Protein AF-A0A7W1HHT3-F1 (afdb_monomer)

Secondary structure (DSSP, 8-state):
--EEEEEEE-SS-EEE-S---S-GGGT------S-HHHHHHHHHHTT--TTS-EEEESS-EEEEEES-EEEEETTT-SEEEE-TT-EEEE-PPTT-S-EEEEETT-B-PPPBTTB----TTT--SSPPP-TTPEEEBPPP-------SSPPPPPPPSSEEEEE-SSGGGB-TTHHHHHHH-EEEEEEEE-SSEEEEESS---BS--SPPPPEE--TTEEE--TT---EEE-TT--SEESS-EEEEE-HHHHHHHHHPPTT-EEEEEEPP-

Mean predicted aligned error: 3.31 Å

Nearest PDB structures (foldseek):
  3mml-assembly2_E  TM=9.294E-01  e=6.628E-32  Mycolicibacterium smegmatis MC2 155
  5dud-assembly1_A  TM=9.247E-01  e=6.552E-26  Escherichia coli K-12
  5dud-assembly2_C  TM=8.888E-01  e=3.438E-24  Escherichia coli K-12
  3opf-assembly3_C  TM=8.814E-01  e=4.719E-22  Thermus thermophilus HB8
  3ore-assembly1_A  TM=8.624E-01  e=6.261E-22  Thermus thermophilus HB8

Foldseek 3Di:
DKKKAWQDLAAPKWKFFQFAPDCLVVFAFRFGDLALVLQQLFCLQLQHDSRFIKIKHQFPTKIFMQAWWWKDKSQFQFIDIDGHGDMDGWHHHVQFRMMIMAIAQGQDDDAFNNTQTQQPVPRTHDHRDDGRDITDRHDHPPGDNPDRGDDDDPADQAFAKAFDDVLVQFDPCLQVQQAVDWWFFAPPADQQWTKTDDPAGGTPDPDWADKDADDQQFFFQPPRSITIGGHRNHTRIDTGGGGIGTDPNNSSVRNTRDGGGIYHYDYDDD

Radius of gyration: 19.36 Å; Cα contacts (8 Å, |Δi|>4): 736; chains: 1; bounding box: 43×38×57 Å

Structure (mmCIF, N/CA/C/O backbone):
data_AF-A0A7W1HHT3-F1
#
_entry.id   AF-A0A7W1HHT3-F1
#
loop_
_atom_site.group_PDB
_atom_site.id
_atom_site.type_symbol
_atom_site.label_atom_id
_atom_site.label_alt_id
_atom_site.label_comp_id
_atom_site.label_asym_id
_atom_site.label_entity_id
_atom_site.label_seq_id
_atom_site.pdbx_PDB_ins_code
_atom_site.Cartn_x
_atom_site.Cartn_y
_atom_site.Cartn_z
_atom_site.occupancy
_atom_site.B_iso_or_equiv
_atom_site.auth_seq_id
_atom_site.auth_comp_id
_atom_site.auth_asym_id
_atom_site.auth_atom_id
_atom_site.pdbx_PDB_model_num
ATOM 1 N N . MET A 1 1 ? -22.201 3.482 21.046 1.00 76.44 1 MET A N 1
ATOM 2 C CA . MET A 1 1 ? -21.606 3.143 19.739 1.00 76.44 1 MET A CA 1
ATOM 3 C C . MET A 1 1 ? -20.134 3.476 19.850 1.00 76.44 1 MET A C 1
ATOM 5 O O . MET A 1 1 ? -19.844 4.588 20.272 1.00 76.44 1 MET A O 1
ATOM 9 N N . THR A 1 2 ? -19.246 2.519 19.595 1.00 93.94 2 THR A N 1
ATOM 10 C CA . THR A 1 2 ? -17.800 2.745 19.715 1.00 93.94 2 THR A CA 1
ATOM 11 C C . THR A 1 2 ? -17.311 3.588 18.538 1.00 93.94 2 THR A C 1
ATOM 13 O O . THR A 1 2 ? -17.735 3.369 17.400 1.00 93.94 2 THR A O 1
ATOM 16 N N . THR A 1 3 ? -16.438 4.558 18.797 1.00 97.69 3 THR A N 1
ATOM 17 C CA . THR A 1 3 ? -15.815 5.393 17.760 1.00 97.69 3 THR A CA 1
ATOM 18 C C . THR A 1 3 ? -14.306 5.487 17.957 1.00 97.69 3 THR A C 1
ATOM 20 O O . THR A 1 3 ? -13.784 5.248 19.045 1.00 97.69 3 THR A O 1
ATOM 23 N N . LEU A 1 4 ? -13.590 5.851 16.895 1.00 98.50 4 LEU A N 1
ATOM 24 C CA . LEU A 1 4 ? -12.192 6.272 16.961 1.00 98.50 4 LEU A CA 1
ATOM 25 C C . LEU A 1 4 ? -12.124 7.748 16.584 1.00 98.50 4 LEU A C 1
ATOM 27 O O . LEU A 1 4 ? -12.454 8.124 15.463 1.00 98.50 4 LEU A O 1
ATOM 31 N N . THR A 1 5 ? -11.711 8.598 17.517 1.00 98.69 5 THR A N 1
ATOM 32 C CA . THR A 1 5 ? -11.495 10.021 17.237 1.00 98.69 5 THR A CA 1
ATOM 33 C C . THR A 1 5 ? -10.061 10.236 16.781 1.00 98.69 5 THR A C 1
ATOM 35 O O . THR A 1 5 ? -9.130 9.873 17.496 1.00 98.69 5 THR A O 1
ATOM 38 N N . VAL A 1 6 ? -9.866 10.868 15.629 1.00 98.75 6 VAL A N 1
ATOM 39 C CA . VAL A 1 6 ? -8.544 11.274 15.145 1.00 98.75 6 VAL A CA 1
ATOM 40 C C . VAL A 1 6 ? -8.032 12.423 16.006 1.00 98.75 6 VAL A C 1
ATOM 42 O O . VAL A 1 6 ? -8.569 13.526 15.965 1.00 98.75 6 VAL A O 1
ATOM 45 N N . VAL A 1 7 ? -6.989 12.181 16.793 1.00 98.75 7 VAL A N 1
ATOM 46 C CA . VAL A 1 7 ? -6.300 13.226 17.566 1.00 98.75 7 VAL A CA 1
ATOM 47 C C . VAL A 1 7 ? -5.282 13.927 16.673 1.00 98.75 7 VAL A C 1
ATOM 49 O O . VAL A 1 7 ? -5.295 15.150 16.561 1.00 98.75 7 VAL A O 1
ATOM 52 N N . ALA A 1 8 ? -4.458 13.142 15.980 1.00 98.62 8 ALA A N 1
ATOM 53 C CA . ALA A 1 8 ? -3.523 13.613 14.969 1.00 98.62 8 ALA A CA 1
ATOM 54 C C . ALA A 1 8 ? -3.648 12.716 13.730 1.00 98.62 8 ALA A C 1
ATOM 56 O O . ALA A 1 8 ? -3.578 11.495 13.872 1.00 98.62 8 ALA A O 1
ATOM 57 N N . PRO A 1 9 ? -3.839 13.276 12.521 1.00 98.12 9 PRO A N 1
ATOM 58 C CA . PRO A 1 9 ? -4.059 12.469 11.324 1.00 98.12 9 PRO A CA 1
ATOM 59 C C . PRO A 1 9 ? -2.800 11.736 10.851 1.00 98.12 9 PRO A C 1
ATOM 61 O O . PRO A 1 9 ? -2.923 10.800 10.071 1.00 98.12 9 PRO A O 1
ATOM 64 N N . GLY A 1 10 ? -1.606 12.117 11.310 1.00 97.94 10 GLY A N 1
ATOM 65 C CA . GLY A 1 10 ? -0.352 11.539 10.834 1.00 97.94 10 GLY A CA 1
ATOM 66 C C . GLY A 1 10 ? -0.054 11.864 9.371 1.00 97.94 10 GLY A C 1
ATOM 67 O O . GLY A 1 10 ? -0.597 12.807 8.792 1.00 97.94 10 GLY A O 1
ATOM 68 N N . TRP A 1 11 ? 0.842 11.083 8.780 1.00 97.31 11 TRP A N 1
ATOM 69 C CA . TRP A 1 11 ? 1.359 11.286 7.432 1.00 97.31 11 TRP A CA 1
ATOM 70 C C . TRP A 1 11 ? 0.675 10.325 6.464 1.00 97.31 11 TRP A C 1
ATOM 72 O O . TRP A 1 11 ? 0.688 9.115 6.678 1.00 97.31 11 TRP A O 1
ATOM 82 N N . ALA A 1 12 ? 0.093 10.869 5.391 1.00 96.50 12 ALA A N 1
ATOM 83 C CA . ALA A 1 12 ? -0.541 10.103 4.312 1.00 96.50 12 ALA A CA 1
ATOM 84 C C . ALA A 1 12 ? -1.561 9.048 4.792 1.00 96.50 12 ALA A C 1
ATOM 86 O O . ALA A 1 12 ? -1.681 7.976 4.201 1.00 96.50 12 ALA A O 1
ATOM 87 N N . THR A 1 13 ? -2.289 9.334 5.875 1.00 98.56 13 THR A N 1
ATOM 88 C CA . THR A 1 13 ? -3.222 8.365 6.450 1.00 98.56 13 THR A CA 1
ATOM 89 C C . THR A 1 13 ? -4.506 8.272 5.640 1.00 98.56 13 THR A C 1
ATOM 91 O O . THR A 1 13 ? -5.140 9.286 5.340 1.00 98.56 13 THR A O 1
ATOM 94 N N . THR A 1 14 ? -4.923 7.044 5.346 1.00 98.44 14 THR A N 1
ATOM 95 C CA . THR A 1 14 ? -6.149 6.742 4.607 1.00 98.44 14 THR A CA 1
ATOM 96 C C . THR A 1 14 ? -6.894 5.555 5.215 1.00 98.44 14 THR A C 1
ATOM 98 O O . THR A 1 14 ? -6.312 4.729 5.917 1.00 98.44 14 THR A O 1
ATOM 101 N N . ILE A 1 15 ? -8.200 5.472 4.954 1.00 98.81 15 ILE A N 1
ATOM 102 C CA . ILE A 1 15 ? -8.984 4.258 5.214 1.00 98.81 15 ILE A CA 1
ATOM 103 C C . ILE A 1 15 ? -8.783 3.325 4.024 1.00 98.81 15 ILE A C 1
ATOM 105 O O . ILE A 1 15 ? -8.911 3.766 2.882 1.00 98.81 15 ILE A O 1
ATOM 109 N N . GLN A 1 16 ? -8.460 2.060 4.283 1.00 98.75 16 GLN A N 1
ATOM 110 C CA . GLN A 1 16 ? -8.209 1.055 3.253 1.00 98.75 16 GLN A CA 1
ATOM 111 C C . GLN A 1 16 ? -8.907 -0.260 3.579 1.00 98.75 16 GLN A C 1
ATOM 113 O O . GLN A 1 16 ? -8.935 -0.675 4.733 1.00 98.75 16 GLN A O 1
ATOM 118 N N . ASP A 1 17 ? -9.459 -0.918 2.563 1.00 98.62 17 ASP A N 1
ATOM 119 C CA . ASP A 1 17 ? -9.996 -2.274 2.642 1.00 98.62 17 ASP A CA 1
ATOM 120 C C . ASP A 1 17 ? -9.419 -3.149 1.508 1.00 98.62 17 ASP A C 1
ATOM 122 O O . ASP A 1 17 ? -8.359 -2.833 0.960 1.00 98.62 17 ASP A O 1
ATOM 126 N N . GLY A 1 18 ? -10.079 -4.259 1.155 1.00 97.44 18 GLY A N 1
ATOM 127 C CA . GLY A 1 18 ? -9.663 -5.125 0.037 1.00 97.44 18 GLY A CA 1
ATOM 128 C C . GLY A 1 18 ? -9.676 -4.460 -1.357 1.00 97.44 18 GLY A C 1
ATOM 129 O O . GLY A 1 18 ? -9.204 -5.056 -2.334 1.00 97.44 18 GLY A O 1
ATOM 130 N N . GLY A 1 19 ? -10.184 -3.228 -1.467 1.00 97.50 19 GLY A N 1
ATOM 131 C CA . GLY A 1 19 ? -10.277 -2.443 -2.694 1.00 97.50 19 GLY A CA 1
ATOM 132 C C . GLY A 1 19 ? -11.582 -2.656 -3.468 1.00 97.50 19 GLY A C 1
ATOM 133 O O . GLY A 1 19 ? -12.430 -3.478 -3.123 1.00 97.50 19 GLY A O 1
ATOM 134 N N . ARG A 1 20 ? -11.747 -1.896 -4.556 1.00 96.62 20 ARG A N 1
ATOM 135 C CA . ARG A 1 20 ? -12.896 -1.953 -5.477 1.00 96.62 20 ARG A CA 1
ATOM 136 C C . ARG A 1 20 ? -12.546 -2.699 -6.758 1.00 96.62 20 ARG A C 1
ATOM 138 O O . ARG A 1 20 ? -11.791 -2.223 -7.598 1.00 96.62 20 ARG A O 1
ATOM 145 N N . HIS A 1 21 ? -13.124 -3.873 -6.954 1.00 95.12 21 HIS A N 1
ATOM 146 C CA . HIS A 1 21 ? -12.787 -4.733 -8.093 1.00 95.12 21 HIS A CA 1
ATOM 147 C C . HIS A 1 21 ? -13.811 -4.610 -9.225 1.00 95.12 21 HIS A C 1
ATOM 149 O O . HIS A 1 21 ? -14.977 -4.320 -8.989 1.00 95.12 21 HIS A O 1
ATOM 155 N N . GLY A 1 22 ? -13.380 -4.849 -10.468 1.00 95.06 22 GLY A N 1
ATOM 156 C CA . GLY A 1 22 ? -14.278 -4.935 -11.631 1.00 9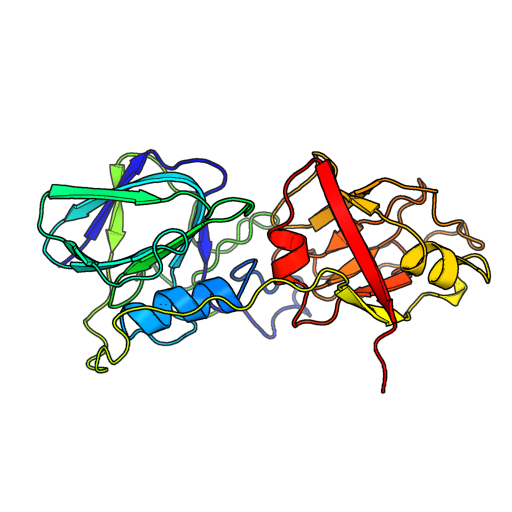5.06 22 GLY A CA 1
ATOM 157 C C . GLY A 1 22 ? -14.628 -3.614 -12.330 1.00 95.06 22 GLY A C 1
ATOM 158 O O . GLY A 1 22 ? -15.340 -3.642 -13.329 1.00 95.06 22 GLY A O 1
ATOM 159 N N . PHE A 1 23 ? -14.098 -2.471 -11.880 1.00 95.81 23 PHE A N 1
ATOM 160 C CA . PHE A 1 23 ? -14.418 -1.150 -12.450 1.00 95.81 23 PHE A CA 1
ATOM 161 C C . PHE A 1 23 ? -13.340 -0.563 -13.381 1.00 95.81 23 PHE A C 1
ATOM 163 O O . PHE A 1 23 ? -13.503 0.550 -13.880 1.00 95.81 23 PHE A O 1
ATOM 170 N N . ALA A 1 24 ? -12.263 -1.303 -13.671 1.00 92.94 24 ALA A N 1
ATOM 171 C CA . ALA A 1 24 ? -11.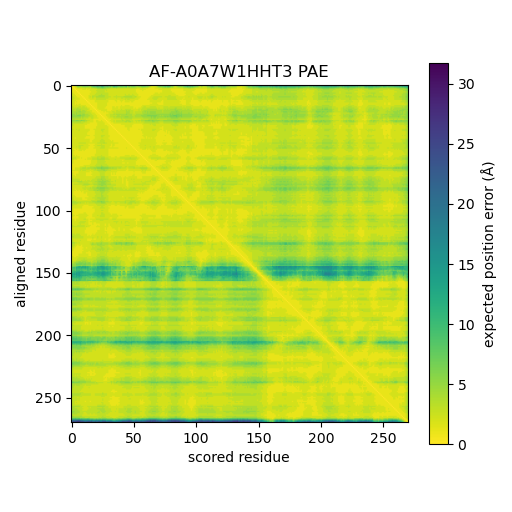146 -0.798 -14.478 1.00 92.94 24 ALA A CA 1
ATOM 172 C C . ALA A 1 24 ? -11.578 -0.323 -15.880 1.00 92.94 24 ALA A C 1
ATOM 174 O O . ALA A 1 24 ? -11.101 0.703 -16.359 1.00 92.94 24 ALA A O 1
ATOM 175 N N . ALA A 1 25 ? -12.540 -1.014 -16.506 1.00 93.88 25 ALA A N 1
ATOM 176 C CA . ALA A 1 25 ? -13.105 -0.634 -17.806 1.00 93.88 25 ALA A CA 1
ATOM 177 C C . ALA A 1 25 ? -13.879 0.701 -17.782 1.00 93.88 25 ALA A C 1
ATOM 179 O O . ALA A 1 25 ? -14.117 1.289 -18.832 1.00 93.88 25 ALA A O 1
ATOM 180 N N . LEU A 1 26 ? -14.257 1.184 -16.594 1.00 95.19 26 LEU A N 1
ATOM 181 C CA . LEU A 1 26 ? -14.899 2.483 -16.373 1.00 95.19 26 LEU A CA 1
ATOM 182 C C . LEU A 1 26 ? -13.900 3.554 -15.909 1.00 95.19 26 LEU A C 1
ATOM 184 O O . LEU A 1 26 ? -14.306 4.628 -15.475 1.00 95.19 26 LEU A O 1
ATOM 188 N N . GLY A 1 27 ? -12.598 3.264 -15.965 1.00 94.94 27 GLY A N 1
ATOM 189 C CA . GLY A 1 27 ? -11.553 4.197 -15.554 1.00 94.94 27 GLY A CA 1
ATOM 190 C C . GLY A 1 27 ? -11.343 4.295 -14.041 1.00 94.94 27 GLY A C 1
ATOM 191 O O . GLY A 1 27 ? -10.594 5.164 -13.611 1.00 94.94 27 GLY A O 1
ATOM 192 N N . VAL A 1 28 ? -11.948 3.413 -13.237 1.00 96.50 28 VAL A N 1
ATOM 193 C CA . VAL A 1 28 ? -11.817 3.428 -11.770 1.00 96.50 28 VAL A CA 1
ATOM 194 C C . VAL A 1 28 ? -10.732 2.437 -11.314 1.00 96.50 28 VAL A C 1
ATOM 196 O O . VAL A 1 28 ? -10.881 1.233 -11.557 1.00 96.50 28 VAL A O 1
ATOM 199 N N . PRO A 1 29 ? -9.657 2.903 -10.647 1.00 93.38 29 PRO A N 1
ATOM 200 C CA . PRO A 1 29 ? -8.627 2.041 -10.070 1.00 93.38 29 PRO A CA 1
ATOM 201 C C . PRO A 1 29 ? -9.147 1.150 -8.944 1.00 93.38 29 PRO A C 1
ATOM 203 O O . PRO A 1 29 ? -10.119 1.482 -8.261 1.00 93.38 29 PRO A O 1
ATOM 206 N N . ARG A 1 30 ? -8.444 0.037 -8.700 1.00 95.06 30 ARG A N 1
ATOM 207 C CA . ARG A 1 30 ? -8.816 -0.900 -7.633 1.00 95.06 30 ARG A CA 1
ATOM 208 C C . ARG A 1 30 ? -8.596 -0.355 -6.227 1.00 95.06 30 ARG A C 1
ATOM 210 O O . ARG A 1 30 ? -9.348 -0.718 -5.328 1.00 95.06 30 ARG A O 1
ATOM 217 N N . SER A 1 31 ? -7.590 0.500 -6.029 1.00 97.88 31 SER A N 1
ATOM 218 C CA . SER A 1 31 ? -7.160 0.933 -4.699 1.00 97.88 31 SER A CA 1
ATOM 219 C C . SER A 1 31 ? -6.965 -0.264 -3.743 1.00 97.88 31 SER A C 1
ATOM 221 O O . SER A 1 31 ? -6.624 -1.369 -4.189 1.00 97.88 31 SER A O 1
ATOM 223 N N . GLY A 1 32 ? -7.173 -0.061 -2.442 1.00 98.19 32 GLY A N 1
ATOM 224 C CA . GLY A 1 32 ? -6.944 -1.072 -1.408 1.00 98.19 32 GLY A CA 1
ATOM 225 C C . GLY A 1 32 ? -5.703 -0.783 -0.571 1.00 98.19 32 GLY A C 1
ATOM 226 O O . GLY A 1 32 ? -4.959 0.171 -0.836 1.00 98.19 32 GLY A O 1
ATOM 227 N N . ALA A 1 33 ? -5.465 -1.618 0.438 1.00 98.44 33 ALA A N 1
ATOM 228 C CA . ALA A 1 33 ? -4.218 -1.568 1.195 1.00 98.44 33 ALA A CA 1
ATOM 229 C C . ALA A 1 33 ? -3.001 -1.791 0.282 1.00 98.44 33 ALA A C 1
ATOM 231 O O . ALA A 1 33 ? -3.024 -2.622 -0.631 1.00 98.44 33 ALA A O 1
ATOM 232 N N . LEU A 1 34 ? -1.915 -1.068 0.552 1.00 98.19 34 LEU A N 1
ATOM 233 C CA . LEU A 1 34 ? -0.650 -1.231 -0.165 1.00 98.19 34 LEU A CA 1
ATOM 234 C C . LEU A 1 34 ? 0.028 -2.570 0.124 1.00 98.19 34 LEU A C 1
ATOM 236 O O . LEU A 1 34 ? 0.722 -3.124 -0.729 1.00 98.19 34 LEU A O 1
ATOM 240 N N . ASP A 1 35 ? -0.171 -3.080 1.334 1.00 97.50 35 ASP A N 1
ATOM 241 C CA . ASP A 1 35 ? 0.311 -4.372 1.790 1.00 97.50 35 ASP A CA 1
ATOM 242 C C . ASP A 1 35 ? -0.861 -5.176 2.365 1.00 97.50 35 ASP A C 1
ATOM 244 O O . ASP A 1 35 ? -1.181 -5.098 3.555 1.00 97.50 35 ASP A O 1
ATOM 248 N N . ALA A 1 36 ? -1.509 -5.944 1.488 1.00 96.12 36 ALA A N 1
ATOM 249 C CA . ALA A 1 36 ? -2.651 -6.780 1.840 1.00 96.12 36 ALA A CA 1
ATOM 250 C C . ALA A 1 36 ? -2.308 -7.806 2.936 1.00 96.12 36 ALA A C 1
ATOM 252 O O . ALA A 1 36 ? -3.126 -8.037 3.822 1.00 96.12 36 ALA A O 1
ATOM 253 N N . ASP A 1 37 ? -1.084 -8.349 2.959 1.00 95.25 37 ASP A N 1
ATOM 254 C CA . ASP A 1 37 ? -0.666 -9.291 4.003 1.00 95.25 37 ASP A CA 1
ATOM 255 C C . ASP A 1 37 ? -0.680 -8.616 5.381 1.00 95.25 37 ASP A C 1
ATOM 257 O O . ASP A 1 37 ? -1.125 -9.207 6.369 1.00 95.25 37 ASP A O 1
ATOM 261 N N . ARG A 1 38 ? -0.221 -7.357 5.463 1.00 96.12 38 ARG A N 1
ATOM 262 C CA . ARG A 1 38 ? -0.256 -6.567 6.705 1.00 96.12 38 ARG A CA 1
ATOM 263 C C . ARG A 1 38 ? -1.678 -6.232 7.131 1.00 96.12 38 ARG A C 1
ATOM 265 O O . ARG A 1 38 ? -1.976 -6.388 8.315 1.00 96.12 38 ARG A O 1
ATOM 272 N N . GLN A 1 39 ? -2.546 -5.839 6.199 1.00 97.62 39 GLN A N 1
ATOM 273 C CA . GLN A 1 39 ? -3.971 -5.626 6.471 1.00 97.62 39 GLN A CA 1
ATOM 274 C C . GLN A 1 39 ? -4.621 -6.902 7.026 1.00 97.62 39 GLN A C 1
ATOM 276 O O . GLN A 1 39 ? -5.228 -6.883 8.098 1.00 97.62 39 GLN A O 1
ATOM 281 N N . HIS A 1 40 ? -4.454 -8.027 6.329 1.00 96.50 40 HIS A N 1
ATOM 282 C CA . HIS A 1 40 ? -5.026 -9.318 6.714 1.00 96.50 40 HIS A CA 1
ATOM 283 C C . HIS A 1 40 ? -4.510 -9.772 8.082 1.00 96.50 40 HIS A C 1
ATOM 285 O O . HIS A 1 40 ? -5.276 -10.290 8.895 1.00 96.50 40 HIS A O 1
ATOM 291 N N . LEU A 1 41 ? -3.225 -9.535 8.373 1.00 95.88 41 LEU A N 1
ATOM 292 C CA . LEU A 1 41 ? -2.619 -9.810 9.676 1.00 95.88 41 LEU A CA 1
ATOM 293 C C . LEU A 1 41 ? -3.305 -9.042 10.812 1.00 95.88 41 LEU A C 1
ATOM 295 O O . LEU A 1 41 ? -3.703 -9.670 11.795 1.00 95.88 41 LEU A O 1
ATOM 299 N N . VAL A 1 42 ? -3.450 -7.716 10.694 1.00 97.81 42 VAL A N 1
ATOM 300 C CA . VAL A 1 42 ? -4.063 -6.905 11.763 1.00 97.81 42 VAL A CA 1
ATOM 301 C C . VAL A 1 42 ? -5.557 -7.188 11.914 1.00 97.81 42 VAL A C 1
ATOM 303 O O . VAL A 1 42 ? -6.041 -7.267 13.041 1.00 97.81 42 VAL A O 1
ATOM 306 N N . ASN A 1 43 ? -6.276 -7.434 10.814 1.00 98.00 43 ASN A N 1
ATOM 307 C CA . ASN A 1 43 ? -7.689 -7.814 10.862 1.00 98.00 43 ASN A CA 1
ATOM 308 C C . ASN A 1 43 ? -7.892 -9.162 11.555 1.00 98.00 43 ASN A C 1
ATOM 310 O O . ASN A 1 43 ? -8.734 -9.275 12.447 1.00 98.00 43 ASN A O 1
ATOM 314 N N . ARG A 1 44 ? -7.069 -10.162 11.225 1.00 96.38 44 ARG A N 1
ATOM 315 C CA . ARG A 1 44 ? -7.125 -11.478 11.872 1.00 96.38 44 ARG A CA 1
ATOM 316 C C . ARG A 1 44 ? -6.904 -11.396 13.382 1.00 96.38 44 ARG A C 1
ATOM 318 O O . ARG A 1 44 ? -7.591 -12.095 14.120 1.00 96.38 44 ARG A O 1
ATOM 325 N N . LEU A 1 45 ? -5.988 -10.542 13.848 1.00 97.44 45 LEU A N 1
ATOM 326 C CA . LEU A 1 45 ? -5.701 -10.379 15.282 1.00 97.44 45 LEU A CA 1
ATOM 327 C C . LEU A 1 45 ? -6.905 -9.868 16.079 1.00 97.44 45 LEU A C 1
ATOM 329 O O . LEU A 1 45 ? -7.073 -10.241 17.233 1.00 97.44 45 LEU A O 1
ATOM 333 N N . VAL A 1 46 ? -7.771 -9.058 15.469 1.00 97.69 46 VAL A N 1
ATOM 334 C CA . VAL A 1 46 ? -9.006 -8.571 16.112 1.00 97.69 46 VAL A CA 1
ATOM 335 C C . VAL A 1 46 ? -10.242 -9.411 15.757 1.00 97.69 46 VAL A C 1
ATOM 337 O O . VAL A 1 46 ? -11.354 -9.104 16.194 1.00 97.69 46 VAL A O 1
ATOM 340 N N . GLY A 1 47 ? -10.051 -10.492 14.992 1.00 97.00 47 GLY A N 1
ATOM 341 C CA . GLY A 1 47 ? -11.093 -11.409 14.532 1.00 97.00 47 GLY A CA 1
ATOM 342 C C . GLY A 1 47 ? -11.926 -10.897 13.354 1.00 97.00 47 GLY A C 1
ATOM 343 O O . GLY A 1 47 ? -12.966 -11.471 13.063 1.00 97.00 47 GLY A O 1
ATOM 344 N N . ASN A 1 48 ? -11.527 -9.829 12.671 1.00 98.06 48 ASN A N 1
ATOM 345 C CA . ASN A 1 48 ? -12.285 -9.313 11.531 1.00 98.06 48 ASN A CA 1
ATOM 346 C C . ASN A 1 48 ? -12.200 -10.231 10.301 1.00 98.06 48 ASN A C 1
ATOM 348 O O . ASN A 1 48 ? -11.288 -11.050 10.173 1.00 98.06 48 ASN A O 1
ATOM 352 N N . ASP A 1 49 ? -13.119 -10.010 9.356 1.00 97.06 49 ASP A N 1
ATOM 353 C CA . ASP A 1 49 ? -12.917 -10.407 7.961 1.00 97.06 49 ASP A CA 1
ATOM 354 C C . ASP A 1 49 ? -11.571 -9.845 7.442 1.00 97.06 49 ASP A C 1
ATOM 356 O O . ASP A 1 49 ? -11.236 -8.701 7.781 1.00 97.06 49 ASP A O 1
ATOM 360 N N . PRO A 1 50 ? -10.777 -10.607 6.659 1.00 97.00 50 PRO A N 1
ATOM 361 C CA . PRO A 1 50 ? -9.483 -10.144 6.159 1.00 97.00 50 PRO A CA 1
ATOM 362 C C . PRO A 1 50 ? -9.557 -8.805 5.422 1.00 97.00 50 PRO A C 1
ATOM 364 O O . PRO A 1 50 ? -8.673 -7.964 5.606 1.00 97.00 50 PRO A O 1
ATOM 367 N N . ASP A 1 51 ? -10.635 -8.573 4.673 1.00 97.62 51 ASP A N 1
ATOM 368 C CA . ASP A 1 51 ? -10.831 -7.377 3.861 1.00 97.62 51 ASP A CA 1
ATOM 369 C C . ASP A 1 51 ? -11.605 -6.279 4.602 1.00 97.62 51 ASP A C 1
ATOM 371 O O . ASP A 1 51 ? -11.964 -5.273 3.996 1.00 97.62 51 ASP A O 1
ATOM 375 N N . ALA A 1 52 ? -11.844 -6.406 5.913 1.00 98.50 52 ALA A N 1
ATOM 376 C CA . ALA A 1 52 ? -12.429 -5.324 6.701 1.00 98.50 52 ALA A CA 1
ATOM 377 C C . ALA A 1 52 ? -11.563 -4.052 6.639 1.00 98.50 52 ALA A C 1
ATOM 379 O O . ALA A 1 52 ? -10.330 -4.112 6.578 1.00 98.50 52 ALA A O 1
ATOM 380 N N . ALA A 1 53 ? -12.216 -2.889 6.681 1.00 98.75 53 ALA A N 1
ATOM 381 C CA . ALA A 1 53 ? -11.532 -1.611 6.557 1.00 98.75 53 ALA A CA 1
ATOM 382 C C . ALA A 1 53 ? -10.643 -1.307 7.774 1.00 98.75 53 ALA A C 1
ATOM 384 O O . ALA A 1 53 ? -11.090 -1.367 8.926 1.00 98.75 53 ALA A O 1
ATOM 385 N N . VAL A 1 54 ? -9.403 -0.928 7.482 1.00 98.88 54 VAL A N 1
ATOM 386 C CA . VAL A 1 54 ? -8.344 -0.530 8.415 1.00 98.88 54 VAL A CA 1
ATOM 387 C C . VAL A 1 54 ? -7.918 0.913 8.142 1.00 98.88 54 VAL A C 1
ATOM 389 O O . VAL A 1 54 ? -8.293 1.509 7.131 1.00 98.88 54 VAL A O 1
ATOM 392 N N . LEU A 1 55 ? -7.108 1.479 9.034 1.00 98.81 55 LEU A N 1
ATOM 393 C CA . LEU A 1 55 ? -6.371 2.712 8.751 1.00 98.81 55 LEU A CA 1
ATOM 394 C C . LEU A 1 55 ? -4.943 2.356 8.345 1.00 98.81 55 LEU A C 1
ATOM 396 O O . LEU A 1 55 ? -4.268 1.630 9.073 1.00 98.81 55 LEU A O 1
ATOM 400 N N . GLU A 1 56 ? -4.500 2.882 7.209 1.00 98.81 56 GLU A N 1
ATOM 401 C CA . GLU A 1 56 ? -3.139 2.784 6.673 1.00 98.81 56 GLU A CA 1
ATOM 402 C C . GLU A 1 56 ? -2.459 4.154 6.803 1.00 98.81 56 GLU A C 1
ATOM 404 O O . GLU A 1 56 ? -3.074 5.167 6.479 1.00 98.81 56 GLU A O 1
ATOM 409 N N . THR A 1 57 ? -1.215 4.215 7.285 1.00 98.62 57 THR A N 1
ATOM 410 C CA . THR A 1 57 ? -0.490 5.473 7.549 1.00 98.62 57 THR A CA 1
ATOM 411 C C . THR A 1 57 ? 1.007 5.349 7.282 1.00 98.62 57 THR A C 1
ATOM 413 O O . THR A 1 57 ? 1.591 4.300 7.534 1.00 98.62 57 THR A O 1
ATOM 416 N N . ALA A 1 58 ? 1.664 6.429 6.859 1.00 97.75 58 ALA A N 1
ATOM 417 C CA . ALA A 1 58 ? 3.128 6.518 6.846 1.00 97.75 58 ALA A CA 1
ATOM 418 C C . ALA A 1 58 ? 3.721 6.886 8.229 1.00 97.75 58 ALA A C 1
ATOM 420 O O . ALA A 1 58 ? 4.938 6.997 8.380 1.00 97.75 58 ALA A O 1
ATOM 421 N N . GLY A 1 59 ? 2.872 7.061 9.251 1.00 97.50 59 GLY A N 1
ATOM 422 C CA . GLY A 1 59 ? 3.248 7.247 10.655 1.00 97.50 59 GLY A CA 1
ATOM 423 C C . GLY A 1 59 ? 2.668 8.499 11.303 1.00 97.50 59 GLY A C 1
ATOM 424 O O . GLY A 1 59 ? 2.103 9.368 10.642 1.00 97.50 59 GLY A O 1
ATOM 425 N N . GLY A 1 60 ? 2.804 8.593 12.627 1.00 97.88 60 GLY A N 1
ATOM 426 C CA . GLY A 1 60 ? 2.327 9.729 13.421 1.00 97.88 60 GLY A CA 1
ATOM 427 C C . GLY A 1 60 ? 0.804 9.837 13.542 1.00 97.88 60 GLY A C 1
ATOM 428 O O . GLY A 1 60 ? 0.302 10.900 13.905 1.00 97.88 60 GLY A O 1
ATOM 429 N N . LEU A 1 61 ? 0.062 8.776 13.212 1.00 98.75 61 LEU A N 1
ATOM 430 C CA . LEU A 1 61 ? -1.379 8.723 13.435 1.00 98.75 61 LEU A CA 1
ATOM 431 C C . LEU A 1 61 ? -1.640 8.494 14.927 1.00 98.75 61 LEU A C 1
ATOM 433 O O . LEU A 1 61 ? -1.136 7.540 15.519 1.00 98.75 61 LEU A O 1
ATOM 437 N N . THR A 1 62 ? -2.476 9.342 15.516 1.00 98.81 62 THR A N 1
ATOM 438 C CA . THR A 1 62 ? -2.917 9.215 16.906 1.00 98.81 62 THR A CA 1
ATOM 439 C C . THR A 1 62 ? -4.434 9.204 16.946 1.00 98.81 62 THR A C 1
ATOM 441 O O . THR A 1 62 ? -5.089 10.133 16.467 1.00 98.81 62 THR A O 1
ATOM 444 N N . LEU A 1 63 ? -4.996 8.160 17.543 1.00 98.81 63 LEU A N 1
ATOM 445 C CA . LEU A 1 63 ? -6.430 7.974 17.720 1.00 98.81 63 LEU A CA 1
ATOM 446 C C . LEU A 1 63 ? -6.766 7.952 19.210 1.00 98.81 63 LEU A C 1
ATOM 448 O O . LEU A 1 63 ? -5.947 7.553 20.033 1.00 98.81 63 LEU A O 1
ATOM 452 N N . ARG A 1 64 ? -7.992 8.336 19.550 1.00 98.75 64 ARG A N 1
ATOM 453 C CA . ARG A 1 64 ? -8.568 8.176 20.884 1.00 98.75 64 ARG A CA 1
ATOM 454 C C . ARG A 1 64 ? -9.828 7.330 20.794 1.00 98.75 64 ARG A C 1
ATOM 456 O O . ARG A 1 64 ? -10.705 7.634 19.982 1.00 98.75 64 ARG A O 1
ATOM 463 N N . ALA A 1 65 ? -9.916 6.297 21.620 1.00 98.62 65 ALA A N 1
ATOM 464 C CA . ALA A 1 65 ? -11.095 5.447 21.698 1.00 98.62 65 ALA A CA 1
ATOM 465 C C . ALA A 1 65 ? -12.273 6.207 22.333 1.00 98.62 65 ALA A C 1
ATOM 467 O O . ALA A 1 65 ? -12.116 6.858 23.364 1.00 98.62 65 ALA A O 1
ATOM 468 N N . GLY A 1 66 ? -13.438 6.146 21.688 1.00 97.94 66 GLY A N 1
ATOM 469 C CA . GLY A 1 66 ? -14.726 6.597 22.212 1.00 97.94 66 GLY A CA 1
ATOM 470 C C . GLY A 1 66 ? -15.567 5.383 22.596 1.00 97.94 66 GLY A C 1
ATOM 471 O O . GLY A 1 66 ? -16.395 4.932 21.805 1.00 97.94 66 GLY A O 1
ATOM 472 N N . GLY A 1 67 ? -15.315 4.823 23.777 1.00 96.81 67 GLY A N 1
ATOM 473 C CA . GLY A 1 67 ? -15.844 3.541 24.250 1.00 96.81 67 GLY A CA 1
ATOM 474 C C . GLY A 1 67 ? -14.861 2.361 24.140 1.00 96.81 67 GLY A C 1
ATOM 475 O O . GLY A 1 67 ? -13.800 2.483 23.528 1.00 96.81 67 GLY A O 1
ATOM 476 N N . PRO A 1 68 ? -15.202 1.202 24.736 1.00 97.00 68 PRO A N 1
ATOM 477 C CA . PRO A 1 68 ? -14.345 0.022 24.719 1.00 97.00 68 PRO A CA 1
ATOM 478 C C . PRO A 1 68 ? -14.203 -0.570 23.309 1.00 97.00 68 PRO A C 1
ATOM 480 O O . PRO A 1 68 ? -15.180 -0.645 22.555 1.00 97.00 68 PRO A O 1
ATOM 483 N N . ALA A 1 69 ? -12.992 -1.021 22.974 1.00 97.56 69 ALA A N 1
ATOM 484 C CA . ALA A 1 69 ? -12.669 -1.651 21.694 1.00 97.56 69 ALA A CA 1
ATOM 485 C C . ALA A 1 69 ? -11.507 -2.650 21.825 1.00 97.56 69 ALA A C 1
ATOM 487 O O . ALA A 1 69 ? -10.758 -2.630 22.800 1.00 97.56 69 ALA A O 1
ATOM 488 N N . VAL A 1 70 ? -11.322 -3.490 20.806 1.00 98.25 70 VAL A N 1
ATOM 489 C CA . VAL A 1 70 ? -10.103 -4.291 20.621 1.00 98.25 70 VAL A CA 1
ATOM 490 C C . VAL A 1 70 ? -9.423 -3.815 19.347 1.00 98.25 70 VAL A C 1
ATOM 492 O O . VAL A 1 70 ? -10.075 -3.720 18.305 1.00 98.25 70 VAL A O 1
ATOM 495 N N . VAL A 1 71 ? -8.132 -3.506 19.427 1.00 98.62 71 VAL A N 1
ATOM 496 C CA . VAL A 1 71 ? -7.333 -3.001 18.304 1.00 98.62 71 VAL A CA 1
ATOM 497 C C . VAL A 1 71 ? -6.068 -3.826 18.115 1.00 98.62 71 VAL A C 1
ATOM 499 O O . VAL A 1 71 ? -5.579 -4.431 19.063 1.00 98.62 71 VAL A O 1
ATOM 502 N N . ALA A 1 72 ? -5.511 -3.827 16.909 1.00 98.44 72 ALA A N 1
ATOM 503 C CA . ALA A 1 72 ? -4.190 -4.386 16.634 1.00 98.44 72 ALA A CA 1
ATOM 504 C C . ALA A 1 72 ? -3.454 -3.497 15.631 1.00 98.44 72 ALA A C 1
ATOM 506 O O . ALA A 1 72 ? -4.040 -3.074 14.632 1.00 98.44 72 ALA A O 1
ATOM 507 N N . THR A 1 73 ? -2.175 -3.221 15.885 1.00 98.25 73 THR A N 1
ATOM 508 C CA . THR A 1 73 ? -1.320 -2.439 14.981 1.00 98.25 73 THR A CA 1
ATOM 509 C C . THR A 1 73 ? -0.312 -3.338 14.273 1.00 98.25 73 THR A C 1
ATOM 511 O O . THR A 1 73 ? 0.079 -4.385 14.791 1.00 98.25 73 THR A O 1
ATOM 514 N N . SER A 1 74 ? 0.154 -2.930 13.093 1.00 96.81 74 SER A N 1
ATOM 515 C CA . SER A 1 74 ? 1.186 -3.677 12.360 1.00 96.81 74 SER A CA 1
ATOM 516 C C . SER A 1 74 ? 2.574 -3.599 13.003 1.00 96.81 74 SER A C 1
ATOM 518 O O . SER A 1 74 ? 3.436 -4.405 12.661 1.00 96.81 74 SER A O 1
ATOM 520 N N . ALA A 1 75 ? 2.800 -2.639 13.904 1.00 95.69 75 ALA A N 1
ATOM 521 C CA . ALA A 1 75 ? 4.046 -2.508 14.653 1.00 95.69 75 ALA A CA 1
ATOM 522 C C . ALA A 1 75 ? 4.120 -3.484 15.836 1.00 95.69 75 ALA A C 1
ATOM 524 O O . ALA A 1 75 ? 5.187 -4.032 16.100 1.00 95.69 75 ALA A O 1
ATOM 525 N N . GLU A 1 76 ? 2.998 -3.714 16.524 1.00 95.31 76 GLU A N 1
ATOM 526 C CA . GLU A 1 76 ? 2.957 -4.553 17.729 1.00 95.31 76 GLU A CA 1
ATOM 527 C C . GLU A 1 76 ? 2.497 -5.987 17.436 1.00 95.31 76 GLU A C 1
ATOM 529 O O . GLU A 1 76 ? 2.989 -6.929 18.053 1.00 95.31 76 GLU A O 1
ATOM 534 N N . LEU A 1 77 ? 1.579 -6.167 16.477 1.00 95.75 77 LEU A N 1
ATOM 535 C CA . LEU A 1 77 ? 1.024 -7.465 16.059 1.00 95.75 77 LEU A CA 1
ATOM 536 C C . LEU A 1 77 ? 0.470 -8.326 17.202 1.00 95.75 77 LEU A C 1
ATOM 538 O O . LEU A 1 77 ? 0.505 -9.560 17.151 1.00 95.75 77 LEU A O 1
ATOM 542 N N . VAL A 1 78 ? -0.099 -7.650 18.194 1.00 95.62 78 VAL A N 1
ATOM 543 C CA . VAL A 1 78 ? -0.860 -8.226 19.300 1.00 95.62 78 VAL A CA 1
ATOM 544 C C . VAL A 1 78 ? -2.213 -7.514 19.390 1.00 95.62 78 VAL A C 1
ATOM 546 O O . VAL A 1 78 ? -2.278 -6.304 19.142 1.00 95.62 78 VAL A O 1
ATOM 549 N N . PRO A 1 79 ? -3.311 -8.223 19.701 1.00 97.00 79 PRO A N 1
ATOM 550 C CA . PRO A 1 79 ? -4.574 -7.575 19.994 1.00 97.00 79 PRO A CA 1
ATOM 551 C C . PRO A 1 79 ? -4.510 -6.929 21.380 1.00 97.00 79 PRO A C 1
ATOM 553 O O . PRO A 1 79 ? -4.034 -7.521 22.348 1.00 97.00 79 PRO A O 1
ATOM 556 N N . ARG A 1 80 ? -5.024 -5.709 21.484 1.00 96.38 80 ARG A N 1
ATOM 557 C CA . ARG A 1 80 ? -5.058 -4.928 22.718 1.00 96.38 80 ARG A CA 1
ATOM 558 C C . ARG A 1 80 ? -6.468 -4.425 22.973 1.00 96.38 80 ARG A C 1
ATOM 560 O O . ARG A 1 80 ? -7.066 -3.773 22.117 1.00 96.38 80 ARG A O 1
ATOM 567 N N . SER A 1 81 ? -6.977 -4.698 24.168 1.00 97.31 81 SER A N 1
ATOM 568 C CA . SER A 1 81 ? -8.203 -4.078 24.664 1.00 97.31 81 SER A CA 1
ATOM 569 C C . SER A 1 81 ? -7.919 -2.635 25.069 1.00 97.31 81 SER A C 1
ATOM 571 O O . SER A 1 81 ? -6.958 -2.367 25.788 1.00 97.31 81 SER A O 1
ATOM 573 N N . VAL A 1 82 ? -8.766 -1.722 24.612 1.00 97.88 82 VAL A N 1
ATOM 574 C CA . VAL A 1 82 ? -8.750 -0.303 24.971 1.00 97.88 82 VAL A CA 1
ATOM 575 C C . VAL A 1 82 ? -10.103 0.093 25.541 1.00 97.88 82 VAL A C 1
ATOM 577 O O . VAL A 1 82 ? -11.134 -0.501 25.217 1.00 97.88 82 VAL A O 1
ATOM 580 N N . THR A 1 83 ? -10.089 1.092 26.405 1.00 97.88 83 THR A N 1
ATOM 581 C CA . THR A 1 83 ? -11.255 1.671 27.067 1.00 97.88 83 THR A CA 1
ATOM 582 C C . THR A 1 83 ? -11.484 3.106 26.604 1.00 97.88 83 THR A C 1
ATOM 584 O O . THR A 1 83 ? -10.701 3.661 25.834 1.00 97.88 83 THR A O 1
ATOM 587 N N . ASP A 1 84 ? -12.600 3.700 27.024 1.00 97.88 84 ASP A N 1
ATOM 588 C CA . ASP A 1 84 ? -12.931 5.073 26.650 1.00 97.88 84 ASP A CA 1
ATOM 589 C C . ASP A 1 84 ? -11.826 6.054 27.067 1.00 97.88 84 ASP A C 1
ATOM 591 O O . ASP A 1 84 ? -11.363 6.044 28.206 1.00 97.88 84 ASP A O 1
ATOM 595 N N . GLY A 1 85 ? -11.402 6.900 26.130 1.00 98.06 85 GLY A N 1
ATOM 596 C CA . GLY A 1 85 ? -10.338 7.877 26.341 1.00 98.06 85 GLY A CA 1
ATOM 597 C C . GLY A 1 85 ? -8.917 7.361 26.107 1.00 98.06 85 GLY A C 1
ATOM 598 O O . GLY A 1 85 ? -8.019 8.196 25.972 1.00 98.06 85 GLY A O 1
ATOM 599 N N . ASP A 1 86 ? -8.701 6.046 25.983 1.00 98.56 86 ASP A N 1
ATOM 600 C CA . ASP A 1 86 ? -7.372 5.495 25.702 1.00 98.56 86 ASP A CA 1
ATOM 601 C C . ASP A 1 86 ? -6.840 5.975 24.348 1.00 98.56 86 ASP A C 1
ATOM 603 O O . ASP A 1 86 ? -7.570 6.093 23.355 1.00 98.56 86 ASP A O 1
ATOM 607 N N . VAL A 1 87 ? -5.532 6.227 24.309 1.00 98.50 87 VAL A N 1
ATOM 608 C CA . VAL A 1 87 ? -4.822 6.686 23.115 1.00 98.50 87 VAL A CA 1
ATOM 609 C C . VAL A 1 87 ? -4.187 5.501 22.389 1.00 98.50 87 VAL A C 1
ATOM 611 O O . VAL A 1 87 ? -3.639 4.574 22.991 1.00 98.50 87 VAL A O 1
ATOM 614 N N . ILE A 1 88 ? -4.280 5.524 21.063 1.00 98.56 88 ILE A N 1
ATOM 615 C CA . ILE A 1 88 ? -3.700 4.536 20.160 1.00 98.56 88 ILE A CA 1
ATOM 616 C C . ILE A 1 88 ? -2.774 5.285 19.209 1.00 98.56 88 ILE A C 1
ATOM 618 O O . ILE A 1 88 ? -3.228 6.058 18.364 1.00 98.56 88 ILE A O 1
ATOM 622 N N . GLU A 1 89 ? -1.477 5.051 19.352 1.00 98.31 89 GLU A N 1
ATOM 623 C CA . GLU A 1 89 ? -0.464 5.562 18.436 1.00 98.31 89 GLU A CA 1
ATOM 624 C C . GLU A 1 89 ? -0.172 4.519 17.363 1.00 98.31 89 GLU A C 1
ATOM 626 O O . GLU A 1 89 ? -0.016 3.331 17.651 1.00 98.31 89 GLU A O 1
ATOM 631 N N . VAL A 1 90 ? -0.116 4.959 16.110 1.00 98.31 90 VAL A N 1
ATOM 632 C CA . VAL A 1 90 ? 0.086 4.081 14.962 1.00 98.31 90 VAL A CA 1
ATOM 633 C C . VAL A 1 90 ? 1.262 4.601 14.156 1.00 98.31 90 VAL A C 1
ATOM 635 O O . VAL A 1 90 ? 1.231 5.681 13.564 1.00 98.31 90 VAL A O 1
ATOM 638 N N . ASN A 1 91 ? 2.310 3.788 14.139 1.00 97.75 91 ASN A N 1
ATOM 639 C CA . ASN A 1 91 ? 3.513 4.001 13.357 1.00 97.75 91 ASN A CA 1
ATOM 640 C C . ASN A 1 91 ? 3.821 2.731 12.551 1.00 97.75 91 ASN A C 1
ATOM 642 O O . ASN A 1 91 ? 3.422 1.638 12.964 1.00 97.75 91 ASN A O 1
ATOM 646 N N . PRO A 1 92 ? 4.526 2.844 11.413 1.00 97.31 92 PRO A N 1
ATOM 647 C CA . PRO A 1 92 ? 5.080 1.685 10.730 1.00 97.31 92 PRO A CA 1
ATOM 648 C C . PRO A 1 92 ? 5.985 0.872 11.661 1.00 97.31 92 PRO A C 1
ATOM 650 O O . PRO A 1 92 ? 6.633 1.420 12.557 1.00 97.31 92 PRO A O 1
ATOM 653 N N . ALA A 1 93 ? 6.060 -0.439 11.428 1.00 95.00 93 ALA A N 1
ATOM 654 C CA . ALA A 1 93 ? 7.036 -1.279 12.111 1.00 95.00 93 ALA A CA 1
ATOM 655 C C . ALA A 1 93 ? 8.470 -0.854 11.741 1.00 95.00 93 ALA A C 1
ATOM 657 O O . ALA A 1 93 ? 8.710 -0.196 10.724 1.00 95.00 93 ALA A O 1
ATOM 658 N N . ALA A 1 94 ? 9.455 -1.250 12.549 1.00 92.44 94 ALA A N 1
ATOM 659 C CA . ALA A 1 94 ? 10.852 -0.935 12.268 1.00 92.44 94 ALA A CA 1
ATOM 660 C C . ALA A 1 94 ? 11.267 -1.429 10.866 1.00 92.44 94 ALA A C 1
ATOM 662 O O . ALA A 1 94 ? 11.137 -2.607 10.543 1.00 92.44 94 ALA A O 1
ATOM 663 N N . GLY A 1 95 ? 11.779 -0.512 10.041 1.00 92.38 95 GLY A N 1
ATOM 664 C CA . GLY A 1 95 ? 12.195 -0.798 8.663 1.00 92.38 95 GLY A CA 1
ATOM 665 C C . GLY A 1 95 ? 11.073 -0.760 7.619 1.00 92.38 95 GLY A C 1
ATOM 666 O O . GLY A 1 95 ? 11.375 -0.861 6.434 1.00 92.38 95 GLY A O 1
ATOM 667 N N . GLU A 1 96 ? 9.821 -0.559 8.028 1.00 95.69 96 GLU A N 1
ATOM 668 C CA . GLU A 1 96 ? 8.660 -0.452 7.139 1.00 95.69 96 GLU A CA 1
ATOM 669 C C . GLU A 1 96 ? 8.284 1.012 6.871 1.00 95.69 96 GLU A C 1
ATOM 671 O O . GLU A 1 96 ? 8.632 1.912 7.641 1.00 95.69 96 GLU A O 1
ATOM 676 N N . LEU A 1 97 ? 7.604 1.255 5.749 1.00 97.44 97 LEU A N 1
ATOM 677 C CA . LEU A 1 97 ? 7.140 2.587 5.354 1.00 97.44 97 LEU A CA 1
ATOM 678 C C . LEU A 1 97 ? 5.683 2.838 5.760 1.00 97.44 97 LEU A C 1
ATOM 680 O O . LEU A 1 97 ? 5.348 3.962 6.118 1.00 97.44 97 LEU A O 1
ATOM 684 N N . TRP A 1 98 ? 4.841 1.804 5.736 1.00 98.25 98 TRP A N 1
ATOM 685 C CA . TRP A 1 98 ? 3.404 1.893 5.985 1.00 98.25 98 TRP A CA 1
ATOM 686 C C . TRP A 1 98 ? 3.000 1.063 7.203 1.00 98.25 98 TRP A C 1
ATOM 688 O O . TRP A 1 98 ? 3.281 -0.135 7.291 1.00 98.25 98 TRP A O 1
ATOM 698 N N . GLY A 1 99 ? 2.325 1.716 8.143 1.00 98.25 99 GLY A N 1
ATOM 699 C CA . GLY A 1 99 ? 1.707 1.127 9.319 1.00 98.25 99 GLY A CA 1
ATOM 700 C C . GLY A 1 99 ? 0.202 0.958 9.147 1.00 98.25 99 GLY A C 1
ATOM 701 O O . GLY A 1 99 ? -0.435 1.688 8.390 1.00 98.25 99 GLY A O 1
ATOM 702 N N . TYR A 1 100 ? -0.361 0.007 9.887 1.00 98.75 100 TYR A N 1
ATOM 703 C CA . TYR A 1 100 ? -1.783 -0.318 9.861 1.00 98.75 100 TYR A CA 1
ATOM 704 C C . TYR A 1 100 ? -2.339 -0.404 11.275 1.00 98.75 100 TYR A C 1
ATOM 706 O O . TYR A 1 100 ? -1.645 -0.863 12.186 1.00 98.75 100 TYR A O 1
ATOM 714 N N . VAL A 1 101 ? -3.608 -0.038 11.444 1.00 98.81 101 VAL A N 1
ATOM 715 C CA . VAL A 1 101 ? -4.393 -0.388 12.632 1.00 98.81 101 VAL A CA 1
ATOM 716 C C . VAL A 1 101 ? -5.755 -0.940 12.231 1.00 98.81 101 VAL A C 1
ATOM 718 O O . VAL A 1 101 ? -6.490 -0.330 11.451 1.00 98.81 101 VAL A O 1
ATOM 721 N N . ALA A 1 102 ? -6.090 -2.097 12.794 1.00 98.81 102 ALA A N 1
ATOM 722 C CA . ALA A 1 102 ? -7.431 -2.657 12.763 1.00 98.81 102 ALA A CA 1
ATOM 723 C C . ALA A 1 102 ? -8.122 -2.431 14.108 1.00 98.81 102 ALA A C 1
ATOM 725 O O . ALA A 1 102 ? -7.488 -2.446 15.164 1.00 98.81 102 ALA A O 1
ATOM 726 N N . VAL A 1 103 ? -9.440 -2.270 14.057 1.00 98.75 103 VAL A N 1
ATOM 727 C CA . VAL A 1 103 ? -10.338 -2.283 15.213 1.00 98.75 103 VAL A CA 1
ATOM 728 C C . VAL A 1 103 ? -11.374 -3.374 14.991 1.00 98.75 103 VAL A C 1
ATOM 730 O O . VAL A 1 103 ? -11.840 -3.551 13.864 1.00 98.75 103 VAL A O 1
ATOM 733 N N . ARG A 1 104 ? -11.720 -4.138 16.027 1.00 98.44 104 ARG A N 1
ATOM 734 C CA . ARG A 1 104 ? -12.748 -5.182 15.936 1.00 98.44 104 ARG A CA 1
ATOM 735 C C . ARG A 1 104 ? -14.077 -4.583 15.461 1.00 98.44 104 ARG A C 1
ATOM 737 O O . ARG A 1 104 ? -14.538 -3.600 16.030 1.00 98.44 104 ARG A O 1
ATOM 744 N N . GLY A 1 105 ? -14.658 -5.169 14.415 1.00 98.12 105 GLY A N 1
ATOM 745 C CA . GLY A 1 105 ? -15.822 -4.640 13.687 1.00 98.12 105 GLY A CA 1
ATOM 746 C C . GLY A 1 105 ? -15.468 -3.786 12.461 1.00 98.12 105 GLY A C 1
ATOM 747 O O . GLY A 1 105 ? -16.327 -3.539 11.618 1.00 98.12 105 GLY A O 1
ATOM 748 N N . GLY A 1 106 ? -14.202 -3.381 12.317 1.00 98.62 106 GLY A N 1
ATOM 749 C CA . GLY A 1 106 ? -13.695 -2.575 11.204 1.00 98.62 106 GLY A CA 1
ATOM 750 C C . GLY A 1 106 ? -14.104 -1.099 11.270 1.00 98.62 106 GLY A C 1
ATOM 751 O O . GLY A 1 106 ? -14.967 -0.697 12.055 1.00 98.62 106 GLY A O 1
ATOM 752 N N . VAL A 1 107 ? -13.477 -0.274 10.428 1.00 98.50 107 VAL A N 1
ATOM 753 C CA . VAL A 1 107 ? -13.866 1.135 10.249 1.00 98.50 107 VAL A CA 1
ATOM 754 C C . VAL A 1 107 ? -15.119 1.205 9.371 1.00 98.50 107 VAL A C 1
ATOM 756 O O . VAL A 1 107 ? -15.075 0.950 8.168 1.00 98.50 107 VAL A O 1
ATOM 759 N N . ALA A 1 108 ? -16.257 1.554 9.963 1.00 97.56 108 ALA A N 1
ATOM 760 C CA . ALA A 1 108 ? -17.579 1.408 9.353 1.00 97.56 108 ALA A CA 1
ATOM 761 C C . ALA A 1 108 ? -18.067 2.669 8.620 1.00 97.56 108 ALA A C 1
ATOM 763 O O . ALA A 1 108 ? -19.206 3.095 8.795 1.00 97.56 108 ALA A O 1
ATOM 764 N N . VAL A 1 109 ? -17.204 3.280 7.807 1.00 97.75 109 VAL A N 1
ATOM 765 C CA . VAL A 1 109 ? -17.609 4.365 6.892 1.00 97.75 109 VAL A CA 1
ATOM 766 C C . VAL A 1 109 ? -18.443 3.824 5.726 1.00 97.75 109 VAL A C 1
ATOM 768 O O . VAL A 1 109 ? -18.440 2.618 5.462 1.00 97.75 109 VAL A O 1
ATOM 771 N N . ASP A 1 110 ? -19.152 4.698 5.017 1.00 97.69 110 ASP A N 1
ATOM 772 C CA . ASP A 1 110 ? -19.920 4.300 3.837 1.00 97.69 110 ASP A CA 1
ATOM 773 C C . ASP A 1 110 ? -18.999 3.793 2.719 1.00 97.69 110 ASP A C 1
ATOM 775 O O . ASP A 1 110 ? -17.924 4.340 2.464 1.00 97.69 110 ASP A O 1
ATOM 779 N N . ALA A 1 111 ? -19.428 2.725 2.046 1.00 97.75 111 ALA A N 1
ATOM 780 C CA . ALA A 1 111 ? -18.705 2.175 0.909 1.00 97.75 111 ALA A CA 1
ATOM 781 C C . ALA A 1 111 ? -19.042 2.951 -0.373 1.00 97.75 111 ALA A C 1
ATOM 783 O O . ALA A 1 111 ? -20.206 3.219 -0.670 1.00 97.75 111 ALA A O 1
ATOM 784 N N . VAL A 1 112 ? -18.024 3.238 -1.181 1.00 98.06 112 VAL A N 1
ATOM 785 C CA . VAL A 1 112 ? -18.138 3.844 -2.510 1.00 98.06 112 VAL A CA 1
ATOM 786 C C . VAL A 1 112 ? -17.704 2.807 -3.539 1.00 98.06 112 VAL A C 1
ATOM 788 O O . VAL A 1 112 ? -16.588 2.292 -3.482 1.00 98.06 112 VAL A O 1
ATOM 791 N N . LE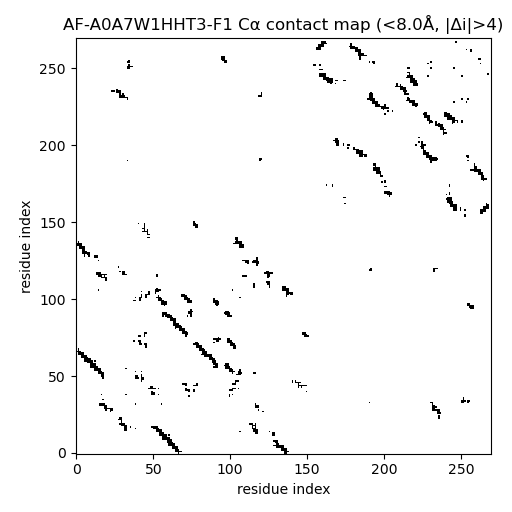U A 1 113 ? -18.601 2.471 -4.472 1.00 97.19 113 LEU A N 1
ATOM 792 C CA . LEU A 1 113 ? -18.385 1.399 -5.459 1.00 97.19 113 LEU A CA 1
ATOM 793 C C . LEU A 1 113 ? -18.004 0.056 -4.800 1.00 97.19 113 LEU A C 1
ATOM 795 O O . LEU A 1 113 ? -17.133 -0.665 -5.277 1.00 97.19 113 LEU A O 1
ATOM 799 N N . GLY A 1 114 ? -18.649 -0.263 -3.673 1.00 97.12 114 GLY A N 1
ATOM 800 C CA . GLY A 1 114 ? -18.453 -1.527 -2.955 1.00 97.12 114 GLY A CA 1
ATOM 801 C C . GLY A 1 114 ? -17.194 -1.608 -2.084 1.00 97.12 114 GLY A C 1
ATOM 802 O O . GLY A 1 114 ? -16.943 -2.669 -1.528 1.00 97.12 114 GLY A O 1
ATOM 803 N N . SER A 1 115 ? -16.434 -0.518 -1.930 1.00 98.38 115 SER A N 1
ATOM 804 C CA . SER A 1 115 ? -15.205 -0.466 -1.123 1.00 98.38 115 SER A CA 1
ATOM 805 C C . SER A 1 115 ? -15.147 0.792 -0.257 1.00 98.38 115 SER A C 1
ATOM 807 O O . SER A 1 115 ? -15.675 1.845 -0.612 1.00 98.38 115 SER A O 1
ATOM 809 N N . ARG A 1 116 ? -14.472 0.690 0.882 1.00 98.56 116 ARG A N 1
ATOM 810 C CA . ARG A 1 116 ? -14.154 1.769 1.825 1.00 98.56 116 ARG A CA 1
ATOM 811 C C . ARG A 1 116 ? -12.743 2.323 1.645 1.00 98.56 116 ARG A C 1
ATOM 813 O O . ARG A 1 116 ? -12.332 3.170 2.428 1.00 98.56 116 ARG A O 1
ATOM 820 N N . SER A 1 117 ? -11.994 1.871 0.646 1.00 98.56 117 SER A N 1
ATOM 821 C CA . SER A 1 117 ? -10.674 2.427 0.361 1.00 98.56 117 SER A CA 1
ATOM 822 C C . SER A 1 117 ? -10.733 3.890 -0.056 1.00 98.56 117 SER A C 1
ATOM 824 O O . SER A 1 117 ? -11.683 4.319 -0.701 1.00 98.56 117 SER A O 1
ATOM 826 N N . ASN A 1 118 ? -9.701 4.664 0.245 1.00 98.31 118 ASN A N 1
ATOM 827 C CA . ASN A 1 118 ? -9.457 5.948 -0.404 1.00 98.31 118 ASN A CA 1
ATOM 828 C C . ASN A 1 118 ? -8.467 5.750 -1.560 1.00 98.31 118 ASN A C 1
ATOM 830 O O . ASN A 1 118 ? -7.382 5.209 -1.356 1.00 98.31 118 ASN A O 1
ATOM 834 N N . ASP A 1 119 ? -8.841 6.201 -2.754 1.00 98.06 119 ASP A N 1
ATOM 835 C CA . ASP A 1 119 ? -7.915 6.342 -3.877 1.00 98.06 119 ASP A CA 1
ATOM 836 C C . ASP A 1 119 ? -7.355 7.764 -3.903 1.00 98.06 119 ASP A C 1
ATOM 838 O O . ASP A 1 119 ? -8.074 8.734 -4.160 1.00 98.06 119 ASP A O 1
ATOM 842 N N . THR A 1 120 ? -6.055 7.874 -3.644 1.00 96.75 120 THR A N 1
ATOM 843 C CA . THR A 1 120 ? -5.344 9.153 -3.558 1.00 96.75 120 THR A CA 1
ATOM 844 C C . THR A 1 120 ? -5.131 9.832 -4.909 1.00 96.75 120 THR A C 1
ATOM 846 O O . THR A 1 120 ? -4.880 11.037 -4.939 1.00 96.75 120 THR A O 1
ATOM 849 N N . LEU A 1 121 ? -5.249 9.099 -6.020 1.00 96.56 121 LEU A N 1
ATOM 850 C CA . LEU A 1 121 ? -5.123 9.645 -7.368 1.00 96.56 121 LEU A CA 1
ATOM 851 C C . LEU A 1 121 ? -6.442 10.258 -7.846 1.00 96.56 121 LEU A C 1
ATOM 853 O O . LEU A 1 121 ? -6.450 11.374 -8.362 1.00 96.56 121 LEU A O 1
ATOM 857 N N . SER A 1 122 ? -7.551 9.529 -7.695 1.00 95.62 122 SER A N 1
ATOM 858 C CA . SER A 1 122 ? -8.861 9.956 -8.216 1.00 95.62 122 SER A CA 1
ATOM 859 C C . SER A 1 122 ? -9.740 10.690 -7.198 1.00 95.62 122 SER A C 1
ATOM 861 O O . SER A 1 122 ? -10.696 11.360 -7.588 1.00 95.62 122 SER A O 1
ATOM 863 N N . GLY A 1 123 ? -9.451 10.556 -5.900 1.00 96.12 123 GLY A N 1
ATOM 864 C CA . GLY A 1 123 ? -10.294 11.069 -4.817 1.00 96.12 123 GLY A CA 1
ATOM 865 C C . GLY A 1 123 ? -11.540 10.220 -4.531 1.00 96.12 123 GLY A C 1
ATOM 866 O O . GLY A 1 123 ? -12.393 10.643 -3.754 1.00 96.12 123 GLY A O 1
ATOM 867 N N . ILE A 1 124 ? -11.674 9.037 -5.143 1.00 97.56 124 ILE A N 1
ATOM 868 C CA . ILE A 1 124 ? -12.799 8.121 -4.903 1.00 97.56 124 ILE A CA 1
ATOM 869 C C . ILE A 1 124 ? -12.649 7.439 -3.537 1.00 97.56 124 ILE A C 1
ATOM 871 O O . ILE A 1 124 ? -11.615 6.839 -3.235 1.00 97.56 124 ILE A O 1
ATOM 875 N N . GLY A 1 125 ? -13.729 7.445 -2.752 1.00 97.69 125 GLY A N 1
ATOM 876 C CA . GLY A 1 125 ? -13.800 6.799 -1.441 1.00 97.69 125 GLY A CA 1
ATOM 877 C C . GLY A 1 125 ? -13.932 7.794 -0.288 1.00 97.69 125 GLY A C 1
ATOM 878 O O . GLY A 1 125 ? -14.318 8.943 -0.515 1.00 97.69 125 GLY A O 1
ATOM 879 N N . PRO A 1 126 ? -13.646 7.371 0.956 1.00 96.81 126 PRO A N 1
ATOM 880 C CA . PRO A 1 126 ? -13.693 8.254 2.115 1.00 96.81 126 PRO A CA 1
ATOM 881 C C . PRO A 1 126 ? -12.705 9.409 1.987 1.00 96.81 126 PRO A C 1
ATOM 883 O O . PRO A 1 126 ? -11.626 9.252 1.424 1.00 96.81 126 PRO A O 1
ATOM 886 N N . VAL A 1 127 ? -13.053 10.565 2.545 1.00 94.00 127 VAL A N 1
ATOM 887 C CA . VAL A 1 127 ? -12.182 11.747 2.537 1.00 94.00 127 VAL A CA 1
ATOM 888 C C . VAL A 1 127 ? -10.921 11.541 3.393 1.00 94.00 127 VAL A C 1
ATOM 890 O O . VAL A 1 127 ? -10.947 10.743 4.335 1.00 94.00 127 VAL A O 1
ATOM 893 N N . PRO A 1 128 ? -9.824 12.276 3.118 1.00 92.06 128 PRO A N 1
ATOM 894 C CA . PRO A 1 128 ? -8.648 12.282 3.981 1.00 92.06 128 PRO A CA 1
ATOM 895 C C . PRO A 1 128 ? -8.990 12.625 5.435 1.00 92.06 128 PRO A C 1
ATOM 897 O O . PRO A 1 128 ? -9.852 13.462 5.715 1.00 92.06 128 PRO A O 1
ATOM 900 N N . LEU A 1 129 ? -8.287 11.985 6.366 1.00 96.44 129 LEU A N 1
ATOM 901 C CA . LEU A 1 129 ? -8.515 12.162 7.796 1.00 96.44 129 LEU A CA 1
ATOM 902 C C . LEU A 1 129 ? -8.026 13.533 8.266 1.00 96.44 129 LEU A C 1
ATOM 904 O O . LEU A 1 129 ? -6.945 13.988 7.897 1.00 96.44 129 LEU A O 1
ATOM 908 N N . VAL A 1 130 ? -8.801 14.160 9.149 1.00 97.50 130 VAL A N 1
ATOM 909 C CA . VAL A 1 130 ? -8.429 15.411 9.823 1.00 97.50 130 VAL A CA 1
ATOM 910 C C . VAL A 1 130 ? -8.608 15.272 11.329 1.00 97.50 130 VAL A C 1
ATOM 912 O O . VAL A 1 130 ? -9.370 14.428 11.799 1.00 97.50 130 VAL A O 1
ATOM 915 N N . ALA A 1 131 ? -7.906 16.103 12.100 1.00 98.12 131 ALA A N 1
ATOM 916 C CA . ALA A 1 131 ? -8.056 16.126 13.551 1.00 98.12 131 ALA A CA 1
ATOM 917 C C . ALA A 1 131 ? -9.522 16.359 13.959 1.00 98.12 131 ALA A C 1
ATOM 919 O O . ALA A 1 131 ? -10.260 17.100 13.311 1.00 98.12 131 ALA A O 1
ATOM 920 N N . SER A 1 132 ? -9.927 15.739 15.064 1.00 98.12 132 SER A N 1
ATOM 921 C CA . SER A 1 132 ? -11.296 15.693 15.596 1.00 98.12 132 SER A CA 1
ATOM 922 C C . SER A 1 132 ? -12.319 14.923 14.752 1.00 98.12 132 SER A C 1
ATOM 924 O O . SER A 1 132 ? -13.471 14.812 15.174 1.00 98.12 132 SER A O 1
ATOM 926 N N . MET A 1 133 ? -11.934 14.349 13.606 1.00 98.25 133 MET A N 1
ATOM 927 C CA . MET A 1 133 ? -12.810 13.444 12.859 1.00 98.25 133 MET A CA 1
ATOM 928 C C . MET A 1 133 ? -13.140 12.218 13.713 1.00 98.25 133 MET A C 1
ATOM 930 O O . MET A 1 133 ? -12.250 11.614 14.312 1.00 98.25 133 MET A O 1
ATOM 934 N N . GLN A 1 134 ? -14.415 11.842 13.758 1.00 98.12 134 GLN A N 1
ATOM 935 C CA . GLN A 1 134 ? -14.867 10.626 14.425 1.00 98.12 134 GLN A CA 1
ATOM 936 C C . GLN A 1 134 ? -15.138 9.551 13.385 1.00 98.12 134 GLN A C 1
ATOM 938 O O . GLN A 1 134 ? -15.936 9.744 12.470 1.00 98.12 134 GLN A O 1
ATOM 943 N N . LEU A 1 135 ? -14.473 8.416 13.543 1.00 98.38 135 LEU A N 1
ATOM 944 C CA . LEU A 1 135 ? -14.640 7.252 12.696 1.00 98.38 135 LEU A CA 1
ATOM 945 C C . LEU A 1 135 ? -15.559 6.256 13.403 1.00 98.38 135 LEU A C 1
ATOM 947 O O . LEU A 1 135 ? -15.259 5.862 14.537 1.00 98.38 135 LEU A O 1
ATOM 951 N N . PRO A 1 136 ? -16.667 5.839 12.775 1.00 98.25 136 PRO A N 1
ATOM 952 C CA . PRO A 1 136 ? -17.525 4.814 13.346 1.00 98.25 136 PRO A CA 1
ATOM 953 C C . PRO A 1 136 ? -16.807 3.461 13.346 1.00 98.25 136 PRO A C 1
ATOM 955 O O . PRO A 1 136 ? -16.157 3.088 12.366 1.00 98.25 136 PRO A O 1
ATOM 958 N N . VAL A 1 137 ? -16.956 2.711 14.436 1.00 98.56 137 VAL A N 1
ATOM 959 C CA . VAL A 1 137 ? -16.556 1.301 14.506 1.00 98.56 137 VAL A CA 1
ATOM 960 C C . VAL A 1 137 ? -17.780 0.438 14.214 1.00 98.56 137 VAL A C 1
ATOM 962 O O . VAL A 1 137 ? -18.876 0.720 14.706 1.00 98.56 137 VAL A O 1
ATOM 965 N N . GLY A 1 138 ? -17.600 -0.587 13.380 1.00 98.00 138 GLY A N 1
ATOM 966 C CA . GLY A 1 138 ? -18.663 -1.527 13.036 1.00 98.00 138 GLY A CA 1
ATOM 967 C C . GLY A 1 138 ? -19.115 -2.389 14.221 1.00 98.00 138 GLY A C 1
ATOM 968 O O . GLY A 1 138 ? -18.496 -2.372 15.287 1.00 98.00 138 GLY A O 1
ATOM 969 N N . PRO A 1 139 ? -20.213 -3.145 14.064 1.00 96.75 139 PRO A N 1
ATOM 970 C CA . PRO A 1 139 ? -20.647 -4.089 15.085 1.00 96.75 139 PRO A CA 1
ATOM 971 C C . PRO A 1 139 ? -19.604 -5.195 15.290 1.00 96.75 139 PRO A C 1
ATOM 973 O O . PRO A 1 139 ? -18.816 -5.503 14.395 1.00 96.75 139 PRO A O 1
ATOM 976 N N . ASP A 1 140 ? -19.634 -5.823 16.464 1.00 96.31 140 ASP A N 1
ATOM 977 C CA . ASP A 1 140 ? -18.810 -6.997 16.737 1.00 96.31 140 ASP A CA 1
ATOM 978 C C . ASP A 1 140 ? -19.120 -8.110 15.708 1.00 96.31 140 ASP A C 1
ATOM 980 O O . ASP A 1 140 ? -20.292 -8.466 15.543 1.00 96.31 140 ASP A O 1
ATOM 984 N N . PRO A 1 141 ? -18.109 -8.663 15.011 1.00 95.75 141 PRO A N 1
ATOM 985 C CA . PRO A 1 141 ? -18.322 -9.667 13.969 1.00 95.75 141 PRO A CA 1
ATOM 986 C C . PRO A 1 141 ? -18.737 -11.051 14.504 1.00 95.75 141 PRO A C 1
ATOM 988 O O . PRO A 1 141 ? -19.040 -11.941 13.713 1.00 95.75 141 PRO A O 1
ATOM 991 N N . GLY A 1 142 ? -18.725 -11.280 15.822 1.00 95.19 142 GLY A N 1
ATOM 992 C CA . GLY A 1 142 ? -19.089 -12.554 16.463 1.00 95.19 142 GLY A CA 1
ATOM 993 C C . GLY A 1 142 ? -18.071 -13.687 16.276 1.00 95.19 142 GLY A C 1
ATOM 994 O O . GLY A 1 142 ? -18.200 -14.754 16.872 1.00 95.19 142 GLY A O 1
ATOM 995 N N . THR A 1 143 ? -17.033 -13.462 15.479 1.00 95.06 143 THR A N 1
ATOM 996 C CA . THR A 1 143 ? -15.916 -14.379 15.239 1.00 95.06 143 THR A CA 1
ATOM 997 C C . THR A 1 143 ? -14.973 -14.431 16.446 1.00 95.06 143 THR A C 1
ATOM 999 O O . THR A 1 143 ? -14.672 -13.388 17.042 1.00 95.06 143 THR A O 1
ATOM 1002 N N . PRO A 1 144 ? -14.467 -15.616 16.826 1.00 92.00 144 PRO A N 1
ATOM 1003 C CA . PRO A 1 144 ? -13.537 -15.734 17.941 1.00 92.00 144 PRO A CA 1
ATOM 1004 C C . PRO A 1 144 ? -12.188 -15.084 17.608 1.00 92.00 144 PRO A C 1
ATOM 1006 O O . PRO A 1 144 ? -11.698 -15.180 16.484 1.00 92.00 144 PRO A O 1
ATOM 1009 N N . ILE A 1 145 ? -11.558 -14.468 18.610 1.00 92.38 145 ILE A N 1
ATOM 1010 C CA . ILE A 1 145 ? -10.147 -14.077 18.538 1.00 92.38 145 ILE A CA 1
ATOM 1011 C C . ILE A 1 145 ? -9.331 -15.305 18.938 1.00 92.38 145 ILE A C 1
ATOM 1013 O O . ILE A 1 145 ? -9.353 -15.720 20.093 1.00 92.38 145 ILE A O 1
ATOM 1017 N N . THR A 1 146 ? -8.660 -15.923 17.969 1.00 87.56 146 THR A N 1
ATOM 1018 C CA . THR A 1 146 ? -7.930 -17.193 18.156 1.00 87.56 146 THR A CA 1
ATOM 1019 C C . THR A 1 146 ? -6.413 -17.025 18.110 1.00 87.56 146 THR A C 1
ATOM 1021 O O . THR A 1 146 ? -5.684 -18.008 17.993 1.00 87.56 146 THR A O 1
ATOM 1024 N N . THR A 1 147 ? -5.913 -15.791 18.083 1.00 84.50 147 THR A N 1
ATOM 1025 C CA . THR A 1 147 ? -4.493 -15.495 17.877 1.00 84.50 147 THR A CA 1
ATOM 1026 C C . THR A 1 147 ? -4.064 -14.367 18.798 1.00 84.50 147 THR A C 1
ATOM 1028 O O . THR A 1 147 ? -4.461 -13.224 18.600 1.00 84.50 147 THR A O 1
ATOM 1031 N N . ASP A 1 148 ? -3.217 -14.698 19.769 1.00 84.19 148 ASP A N 1
ATOM 1032 C CA . ASP A 1 148 ? -2.695 -13.733 20.745 1.00 84.19 148 ASP A CA 1
ATOM 1033 C C . ASP A 1 148 ? -1.530 -12.909 20.178 1.00 84.19 148 ASP A C 1
ATOM 1035 O O . ASP A 1 148 ? -1.261 -11.796 20.620 1.00 84.19 148 ASP A O 1
ATOM 1039 N N . GLN A 1 149 ? -0.836 -13.448 19.174 1.00 86.44 149 GLN A N 1
ATOM 1040 C CA . GLN A 1 149 ? 0.251 -12.780 18.470 1.00 86.44 149 GLN A CA 1
ATOM 1041 C C . GLN A 1 149 ? 0.393 -13.356 17.063 1.00 86.44 149 GLN A C 1
ATOM 1043 O O . GLN A 1 149 ? 0.302 -14.570 16.865 1.00 86.44 149 GLN A O 1
ATOM 1048 N N . ALA A 1 150 ? 0.662 -12.502 16.077 1.00 83.88 150 ALA A N 1
ATOM 1049 C CA . ALA A 1 150 ? 0.951 -12.955 14.722 1.00 83.88 150 ALA A CA 1
ATOM 1050 C C . ALA A 1 150 ? 2.460 -12.976 14.450 1.00 83.88 150 ALA A C 1
ATOM 1052 O O . ALA A 1 150 ? 3.153 -11.972 14.615 1.00 83.88 150 ALA A O 1
ATOM 1053 N N . ALA A 1 151 ? 2.962 -14.107 13.953 1.00 81.50 151 ALA A N 1
ATOM 1054 C CA . ALA A 1 151 ? 4.305 -14.168 13.391 1.00 81.50 151 ALA A CA 1
ATOM 1055 C C . ALA A 1 151 ? 4.359 -13.391 12.069 1.00 81.50 151 ALA A C 1
ATOM 1057 O O . ALA A 1 151 ? 3.464 -13.501 11.225 1.00 81.50 151 ALA A O 1
ATOM 1058 N N . THR A 1 152 ? 5.434 -12.633 11.865 1.00 79.56 152 THR A N 1
ATOM 1059 C CA . THR A 1 152 ? 5.711 -12.004 10.575 1.00 79.56 152 THR A CA 1
ATOM 1060 C C . THR A 1 152 ? 6.552 -12.932 9.721 1.00 79.56 152 THR A C 1
ATOM 1062 O O . THR A 1 152 ? 7.511 -13.546 10.191 1.00 79.56 152 THR A O 1
ATOM 1065 N N . ARG A 1 153 ? 6.210 -13.033 8.437 1.00 78.94 153 ARG A N 1
ATOM 1066 C CA . ARG A 1 153 ? 7.126 -13.627 7.470 1.00 78.94 153 ARG A CA 1
ATOM 1067 C C . ARG A 1 153 ? 8.209 -12.591 7.161 1.00 78.94 153 ARG A C 1
ATOM 1069 O O . ARG A 1 153 ? 7.854 -11.458 6.828 1.00 78.94 153 ARG A O 1
ATOM 1076 N N . PRO A 1 154 ? 9.505 -12.938 7.246 1.00 82.25 154 PRO A N 1
ATOM 1077 C CA . PRO A 1 154 ? 10.553 -12.056 6.757 1.00 82.25 154 PRO A CA 1
ATOM 1078 C C . PRO A 1 154 ? 10.295 -11.724 5.288 1.00 82.25 154 PRO A C 1
ATOM 1080 O O . PRO A 1 154 ? 9.972 -12.617 4.497 1.00 82.25 154 PRO A O 1
ATOM 1083 N N . ARG A 1 155 ? 10.437 -10.449 4.918 1.00 86.75 155 ARG A N 1
ATOM 1084 C CA . ARG A 1 155 ? 10.328 -10.055 3.513 1.00 86.75 155 ARG A CA 1
ATOM 1085 C C . ARG A 1 155 ? 11.488 -10.668 2.726 1.00 86.75 155 ARG A C 1
ATOM 1087 O O . ARG A 1 155 ? 12.613 -10.703 3.232 1.00 86.75 155 ARG A O 1
ATOM 1094 N N . PRO A 1 156 ? 11.243 -11.166 1.506 1.00 88.69 156 PRO A N 1
ATOM 1095 C CA . PRO A 1 156 ? 12.301 -11.760 0.710 1.00 88.69 156 PRO A CA 1
ATOM 1096 C C . PRO A 1 156 ? 13.321 -10.694 0.302 1.00 88.69 156 PRO A C 1
ATOM 1098 O O . PRO A 1 156 ? 12.963 -9.588 -0.091 1.00 88.69 156 PRO A O 1
ATOM 1101 N N . ALA A 1 157 ? 14.606 -11.054 0.335 1.00 89.00 157 ALA A N 1
ATOM 1102 C CA . ALA A 1 157 ? 15.694 -10.173 -0.100 1.00 89.00 157 ALA A CA 1
ATOM 1103 C C . ALA A 1 157 ? 15.692 -9.906 -1.620 1.00 89.00 157 ALA A C 1
ATOM 1105 O O . ALA A 1 157 ? 16.438 -9.062 -2.116 1.00 89.00 157 ALA A O 1
ATOM 1106 N N . THR A 1 158 ? 14.914 -10.670 -2.389 1.00 96.81 158 THR A N 1
ATOM 1107 C CA . THR A 1 158 ? 14.790 -10.541 -3.842 1.00 96.81 158 THR A CA 1
ATOM 1108 C C . THR A 1 158 ? 13.358 -10.842 -4.250 1.00 96.81 158 THR A C 1
ATOM 1110 O O . THR A 1 158 ? 12.827 -11.900 -3.908 1.00 96.81 158 THR A O 1
ATOM 1113 N N . LEU A 1 159 ? 12.754 -9.911 -4.97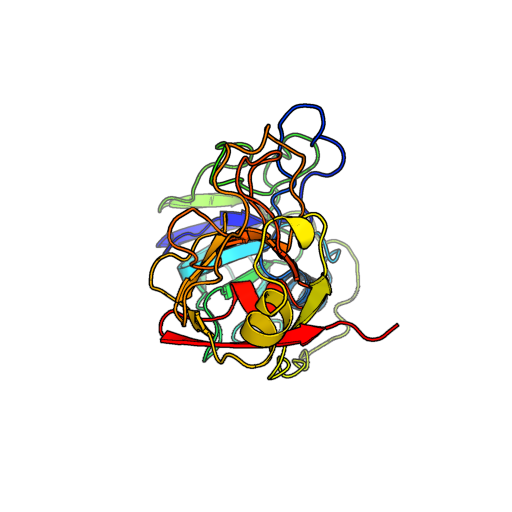9 1.00 97.88 159 LEU A N 1
ATOM 1114 C CA . LEU A 1 159 ? 11.356 -9.943 -5.383 1.00 97.88 159 LEU A CA 1
ATOM 1115 C C . LEU A 1 159 ? 11.223 -10.624 -6.746 1.00 97.88 159 LEU A C 1
ATOM 1117 O O . LEU A 1 159 ? 12.011 -10.379 -7.658 1.00 97.88 159 LEU A O 1
ATOM 1121 N N . GLU A 1 160 ? 10.235 -11.496 -6.891 1.00 98.12 160 GLU A N 1
ATOM 1122 C CA . GLU A 1 160 ? 9.940 -12.126 -8.178 1.00 98.12 160 GLU A CA 1
ATOM 1123 C C . GLU A 1 160 ? 9.183 -11.182 -9.109 1.00 98.12 160 GLU A C 1
ATOM 1125 O O . GLU A 1 160 ? 8.292 -10.450 -8.673 1.00 98.12 160 GLU A O 1
ATOM 1130 N N . VAL A 1 161 ? 9.528 -11.233 -10.395 1.00 98.62 161 VAL A N 1
ATOM 1131 C CA . VAL A 1 161 ? 8.862 -10.487 -11.464 1.00 98.62 161 VAL A CA 1
ATOM 1132 C C . VAL A 1 161 ? 8.556 -11.394 -12.655 1.00 98.62 161 VAL A C 1
ATOM 1134 O O . VAL A 1 161 ? 9.333 -12.286 -13.003 1.00 98.62 161 VAL A O 1
ATOM 1137 N N . TRP A 1 162 ? 7.439 -11.131 -13.314 1.00 98.38 162 TRP A N 1
ATOM 1138 C CA . TRP A 1 162 ? 7.031 -11.732 -14.576 1.00 98.38 162 TRP A CA 1
ATOM 1139 C C . TRP A 1 162 ? 7.485 -10.831 -15.732 1.00 98.38 162 TRP A C 1
ATOM 1141 O O . TRP A 1 162 ? 7.198 -9.637 -15.691 1.00 98.38 162 TRP A O 1
ATOM 1151 N N . PRO A 1 163 ? 8.196 -11.337 -16.753 1.00 98.00 163 PRO A N 1
ATOM 1152 C CA . PRO A 1 163 ? 8.652 -10.501 -17.862 1.00 98.00 163 PRO A CA 1
ATOM 1153 C C . PRO A 1 163 ? 7.482 -10.046 -18.747 1.00 98.00 163 PRO A C 1
ATOM 1155 O O . PRO A 1 163 ? 6.547 -10.809 -18.992 1.00 98.00 163 PRO A O 1
ATOM 1158 N N . GLY A 1 164 ? 7.577 -8.833 -19.294 1.00 95.88 164 GLY A N 1
ATOM 1159 C CA . GLY A 1 164 ? 6.600 -8.285 -20.234 1.00 95.88 164 GLY A CA 1
ATOM 1160 C C . GLY A 1 164 ? 5.495 -7.438 -19.599 1.00 95.88 164 GLY A C 1
ATOM 1161 O O . GLY A 1 164 ? 5.509 -7.193 -18.393 1.00 95.88 164 GLY A O 1
ATOM 1162 N N . PRO A 1 165 ? 4.543 -6.964 -20.426 1.00 96.69 165 PRO A N 1
ATOM 1163 C CA . PRO A 1 165 ? 4.341 -7.348 -21.830 1.00 96.69 165 PRO A CA 1
ATOM 1164 C C . PRO A 1 165 ? 5.240 -6.647 -22.862 1.00 96.69 165 PRO A C 1
ATOM 1166 O O . PRO A 1 165 ? 5.259 -7.088 -24.007 1.00 96.69 165 PRO A O 1
ATOM 1169 N N . ARG A 1 166 ? 5.981 -5.587 -22.507 1.00 97.75 166 ARG A N 1
ATOM 1170 C CA . ARG A 1 166 ? 6.714 -4.741 -23.472 1.00 97.75 166 ARG A CA 1
ATOM 1171 C C . ARG A 1 166 ? 8.226 -4.961 -23.479 1.00 97.75 166 ARG A C 1
ATOM 1173 O O . ARG A 1 166 ? 8.974 -4.019 -23.707 1.00 97.75 166 ARG A O 1
ATOM 1180 N N . VAL A 1 167 ? 8.704 -6.185 -23.241 1.00 97.75 167 VAL A N 1
ATOM 1181 C CA . VAL A 1 167 ? 10.153 -6.497 -23.295 1.00 97.75 167 VAL A CA 1
ATOM 1182 C C . VAL A 1 167 ? 10.759 -6.098 -24.648 1.00 97.75 167 VAL A C 1
ATOM 1184 O O . VAL A 1 167 ? 11.872 -5.586 -24.693 1.00 97.75 167 VAL A O 1
ATOM 1187 N N . ASP A 1 168 ? 9.990 -6.223 -25.733 1.00 96.88 168 ASP A N 1
ATOM 1188 C CA . ASP A 1 168 ? 10.364 -5.842 -27.101 1.00 96.88 168 ASP A CA 1
ATOM 1189 C C . ASP A 1 168 ? 10.654 -4.338 -27.295 1.00 96.88 168 ASP A C 1
ATOM 1191 O O . ASP A 1 168 ? 11.227 -3.938 -28.311 1.00 96.88 168 ASP A O 1
ATOM 1195 N N . TRP A 1 169 ? 10.286 -3.487 -26.331 1.00 97.69 169 TRP A N 1
ATOM 1196 C CA . TRP A 1 169 ? 10.578 -2.050 -26.359 1.00 97.69 169 TRP A CA 1
ATOM 1197 C C . TRP A 1 169 ? 11.970 -1.696 -25.844 1.00 97.69 169 TRP A C 1
ATOM 1199 O O . TRP A 1 169 ? 12.423 -0.558 -26.026 1.00 97.69 169 TRP A O 1
ATOM 1209 N N . PHE A 1 170 ? 12.653 -2.643 -25.212 1.00 98.06 170 PHE A N 1
ATOM 1210 C CA . PHE A 1 170 ? 13.922 -2.424 -24.537 1.00 98.06 170 PHE A CA 1
ATOM 1211 C C . PHE A 1 170 ? 15.084 -3.075 -25.287 1.00 98.06 170 PHE A C 1
ATOM 1213 O O . PHE A 1 170 ? 14.895 -3.803 -26.260 1.00 98.06 170 PHE A O 1
ATOM 1220 N N . ALA A 1 171 ? 16.306 -2.732 -24.885 1.00 97.56 171 ALA A N 1
ATOM 1221 C CA . ALA A 1 171 ? 17.493 -3.449 -25.329 1.00 97.56 171 ALA A CA 1
ATOM 1222 C C . ALA A 1 171 ? 17.432 -4.923 -24.885 1.00 97.56 171 ALA A C 1
ATOM 1224 O O . ALA A 1 171 ? 16.806 -5.242 -23.873 1.00 97.56 171 ALA A O 1
ATOM 1225 N N . ASP A 1 1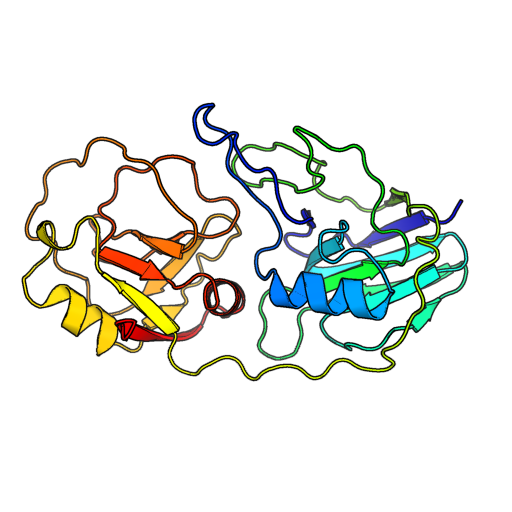72 ? 18.092 -5.805 -25.637 1.00 96.81 172 ASP A N 1
ATOM 1226 C CA . ASP A 1 172 ? 18.016 -7.259 -25.435 1.00 96.81 172 ASP A CA 1
ATOM 1227 C C . ASP A 1 172 ? 18.493 -7.696 -24.031 1.00 96.81 172 ASP A C 1
ATOM 1229 O O . ASP A 1 172 ? 18.075 -8.737 -23.532 1.00 96.81 172 ASP A O 1
ATOM 1233 N N . ASP A 1 173 ? 19.314 -6.875 -23.366 1.00 97.25 173 ASP A N 1
ATOM 1234 C CA . ASP A 1 173 ? 19.854 -7.080 -22.018 1.00 97.25 173 ASP A CA 1
ATOM 1235 C C . ASP A 1 173 ? 18.995 -6.472 -20.892 1.00 97.25 173 ASP A C 1
ATOM 1237 O O . ASP A 1 173 ? 19.358 -6.556 -19.721 1.00 97.25 173 ASP A O 1
ATOM 1241 N N . ALA A 1 174 ? 17.849 -5.850 -21.185 1.00 97.88 174 ALA A N 1
ATOM 1242 C CA . ALA A 1 174 ? 17.109 -5.068 -20.189 1.00 97.88 174 ALA A CA 1
ATOM 1243 C C . ALA A 1 174 ? 16.594 -5.890 -18.995 1.00 97.88 174 ALA A C 1
ATOM 1245 O O . ALA A 1 174 ? 16.595 -5.398 -17.865 1.00 97.88 174 ALA A O 1
ATOM 1246 N N . LEU A 1 175 ? 16.175 -7.142 -19.212 1.00 98.19 175 LEU A N 1
ATOM 1247 C CA . LEU A 1 175 ? 15.781 -8.041 -18.118 1.00 98.19 175 LEU A CA 1
ATOM 1248 C C . LEU A 1 175 ? 16.988 -8.491 -17.282 1.00 98.19 175 LEU A C 1
ATOM 1250 O O . LEU A 1 175 ? 16.872 -8.624 -16.060 1.00 98.19 175 LEU A O 1
ATOM 1254 N N . ASP A 1 176 ? 18.148 -8.668 -17.912 1.00 98.00 176 ASP A N 1
ATOM 1255 C CA . ASP A 1 176 ? 19.391 -8.986 -17.209 1.00 98.00 176 ASP A CA 1
ATOM 1256 C C . ASP A 1 176 ? 19.827 -7.795 -16.353 1.00 98.00 176 ASP A C 1
ATOM 1258 O O . ASP A 1 176 ? 20.108 -7.958 -15.168 1.00 98.00 176 ASP A O 1
ATOM 1262 N N . VAL A 1 177 ? 19.773 -6.573 -16.895 1.00 98.25 177 VAL A N 1
ATOM 1263 C CA . VAL A 1 177 ? 20.024 -5.341 -16.130 1.00 98.25 177 VAL A CA 1
ATOM 1264 C C . VAL A 1 177 ? 19.039 -5.217 -14.967 1.00 98.25 177 VAL A C 1
ATOM 1266 O O . VAL A 1 177 ? 19.464 -4.954 -13.841 1.00 98.25 177 VAL A O 1
ATOM 1269 N N . LEU A 1 178 ? 17.739 -5.447 -15.195 1.00 98.44 178 LEU A N 1
ATOM 1270 C CA . LEU A 1 178 ? 16.715 -5.402 -14.145 1.00 98.44 178 LEU A CA 1
ATOM 1271 C C . LEU A 1 178 ? 17.028 -6.358 -12.987 1.00 98.44 178 LEU A C 1
ATOM 1273 O O . LEU A 1 178 ? 16.883 -5.972 -11.826 1.00 98.44 178 LEU A O 1
ATOM 1277 N N . THR A 1 179 ? 17.451 -7.584 -13.293 1.00 98.25 179 THR A N 1
ATOM 1278 C CA . THR A 1 179 ? 17.627 -8.655 -12.298 1.00 98.25 179 THR A CA 1
ATOM 1279 C C . THR A 1 179 ? 19.027 -8.720 -11.684 1.00 98.25 179 THR A C 1
ATOM 1281 O O . THR A 1 179 ? 19.176 -9.170 -10.549 1.00 98.25 179 THR A O 1
ATOM 1284 N N . ALA A 1 180 ? 20.055 -8.219 -12.371 1.00 97.69 180 ALA A N 1
ATOM 1285 C CA . ALA A 1 180 ? 21.412 -8.104 -11.833 1.00 97.69 180 ALA A CA 1
ATOM 1286 C C . ALA A 1 180 ? 21.600 -6.861 -10.944 1.00 97.69 180 ALA A C 1
ATOM 1288 O O . ALA A 1 180 ? 22.530 -6.803 -10.135 1.00 97.69 180 ALA A O 1
ATOM 1289 N N . THR A 1 181 ? 20.726 -5.860 -11.080 1.00 98.06 181 THR A N 1
ATOM 1290 C CA . THR A 1 181 ? 20.852 -4.578 -10.380 1.00 98.06 181 THR A CA 1
ATOM 1291 C C . THR A 1 181 ? 20.244 -4.612 -8.977 1.00 98.06 181 THR A C 1
ATOM 1293 O O . THR A 1 181 ? 19.153 -5.128 -8.734 1.00 98.06 181 THR A O 1
ATOM 1296 N N . ALA A 1 182 ? 20.962 -3.991 -8.043 1.00 98.25 182 ALA A N 1
ATOM 1297 C CA . ALA A 1 182 ? 20.449 -3.554 -6.754 1.00 98.25 182 ALA A CA 1
ATOM 1298 C C . ALA A 1 182 ? 19.877 -2.136 -6.901 1.00 98.25 182 ALA A C 1
ATOM 1300 O O . ALA A 1 182 ? 20.635 -1.175 -7.008 1.00 98.25 182 ALA A O 1
ATOM 1301 N N . TRP A 1 183 ? 18.554 -2.018 -6.950 1.00 98.56 183 TRP A N 1
ATOM 1302 C CA . TRP A 1 183 ? 17.845 -0.765 -7.195 1.00 98.56 183 TRP A CA 1
ATOM 1303 C C . TRP A 1 183 ? 17.628 0.011 -5.902 1.00 98.56 183 TRP A C 1
ATOM 1305 O O . TRP A 1 183 ? 17.168 -0.563 -4.915 1.00 98.56 183 TRP A O 1
ATOM 1315 N N . THR A 1 184 ? 17.902 1.311 -5.910 1.00 98.62 184 THR A N 1
ATOM 1316 C CA . THR A 1 184 ? 17.664 2.185 -4.756 1.00 98.62 184 THR A CA 1
ATOM 1317 C C . THR A 1 184 ? 16.258 2.760 -4.825 1.00 98.62 184 THR A C 1
ATOM 1319 O O . THR A 1 184 ? 15.879 3.360 -5.826 1.00 98.62 184 THR A O 1
ATOM 1322 N N . VAL A 1 185 ? 15.478 2.622 -3.757 1.00 98.38 185 VAL A N 1
ATOM 1323 C CA . VAL A 1 185 ? 14.186 3.305 -3.634 1.00 98.38 185 VAL A CA 1
ATOM 1324 C C . VAL A 1 185 ? 14.428 4.800 -3.467 1.00 98.38 185 VAL A C 1
ATOM 1326 O O . VAL A 1 185 ? 15.170 5.222 -2.581 1.00 98.38 185 VAL A O 1
ATOM 1329 N N . THR A 1 186 ? 13.822 5.611 -4.327 1.00 98.19 186 THR A N 1
ATOM 1330 C CA . THR A 1 186 ? 13.970 7.074 -4.276 1.00 98.19 186 THR A CA 1
ATOM 1331 C C . THR A 1 186 ? 13.053 7.703 -3.217 1.00 98.19 186 THR A C 1
ATOM 1333 O O . THR A 1 186 ? 12.316 7.005 -2.525 1.00 98.19 186 THR A O 1
ATOM 1336 N N . GLY A 1 187 ? 13.093 9.032 -3.077 1.00 96.25 187 GLY A N 1
ATOM 1337 C CA . GLY A 1 187 ? 12.123 9.775 -2.262 1.00 96.25 187 GLY A CA 1
ATOM 1338 C C . GLY A 1 187 ? 10.715 9.840 -2.868 1.00 96.25 187 GLY A C 1
ATOM 1339 O O . GLY A 1 187 ? 9.769 10.150 -2.147 1.00 96.25 187 GLY A O 1
ATOM 1340 N N . ASP A 1 188 ? 10.562 9.514 -4.156 1.00 95.06 188 ASP A N 1
ATOM 1341 C CA . ASP A 1 188 ? 9.282 9.539 -4.869 1.00 95.06 188 ASP A CA 1
ATOM 1342 C C . ASP A 1 188 ? 8.510 8.233 -4.616 1.00 95.06 188 ASP A C 1
ATOM 1344 O O . ASP A 1 188 ? 8.468 7.319 -5.452 1.00 95.06 188 ASP A O 1
ATOM 1348 N N . VAL A 1 189 ? 7.921 8.140 -3.423 1.00 95.00 189 VAL A N 1
ATOM 1349 C CA . VAL A 1 189 ? 7.086 7.019 -2.972 1.00 95.00 189 VAL A CA 1
ATOM 1350 C C . VAL A 1 189 ? 5.678 7.503 -2.642 1.00 95.00 189 VAL A C 1
ATOM 1352 O O . VAL A 1 189 ? 5.488 8.520 -1.979 1.00 95.00 189 VAL A O 1
ATOM 1355 N N . SER A 1 190 ? 4.669 6.780 -3.120 1.00 97.00 190 SER A N 1
ATOM 1356 C CA . SER A 1 190 ? 3.255 7.090 -2.882 1.00 97.00 190 SER A CA 1
ATOM 1357 C C . SER A 1 190 ? 2.401 5.829 -3.015 1.00 97.00 190 SER A C 1
ATOM 1359 O O . SER A 1 190 ? 2.908 4.765 -3.366 1.00 97.00 190 SER A O 1
ATOM 1361 N N . ARG A 1 191 ? 1.086 5.951 -2.811 1.00 98.12 191 ARG A N 1
ATOM 1362 C CA . ARG A 1 191 ? 0.147 4.861 -3.105 1.00 98.12 191 ARG A CA 1
ATOM 1363 C C . ARG A 1 191 ? -0.004 4.558 -4.603 1.00 98.12 191 ARG A C 1
ATOM 1365 O O . ARG A 1 191 ? -0.436 3.462 -4.950 1.00 98.12 191 ARG A O 1
ATOM 1372 N N . ILE A 1 192 ? 0.376 5.490 -5.484 1.00 98.31 192 ILE A N 1
ATOM 1373 C CA . ILE A 1 192 ? 0.331 5.319 -6.947 1.00 98.31 192 ILE A CA 1
ATOM 1374 C C . ILE A 1 192 ? 1.501 4.453 -7.421 1.00 98.31 192 ILE A C 1
ATOM 1376 O O . ILE A 1 192 ? 1.336 3.585 -8.278 1.00 98.31 192 ILE A O 1
ATOM 1380 N N . GLY A 1 193 ? 2.693 4.676 -6.864 1.00 97.94 193 GLY A N 1
ATOM 1381 C CA . GLY A 1 193 ? 3.884 3.937 -7.256 1.00 97.94 193 GLY A CA 1
ATOM 1382 C C . GLY A 1 193 ? 5.144 4.279 -6.466 1.00 97.94 193 GLY A C 1
ATOM 1383 O O . GLY A 1 193 ? 5.207 5.291 -5.762 1.00 97.94 193 GLY A O 1
ATOM 1384 N N . THR A 1 194 ? 6.153 3.426 -6.644 1.00 98.50 194 THR A N 1
ATOM 1385 C CA . THR A 1 194 ? 7.497 3.551 -6.063 1.00 98.50 194 THR A CA 1
ATOM 1386 C C . THR A 1 194 ? 8.528 3.682 -7.175 1.00 98.50 194 THR A C 1
ATOM 1388 O O . THR A 1 194 ? 8.696 2.763 -7.985 1.00 98.50 194 THR A O 1
ATOM 1391 N N . ARG A 1 195 ? 9.234 4.817 -7.220 1.00 98.44 195 ARG A N 1
ATOM 1392 C CA . ARG A 1 195 ? 10.313 5.052 -8.189 1.00 98.44 195 ARG A CA 1
ATOM 1393 C C . ARG A 1 195 ? 11.643 4.505 -7.684 1.00 98.44 195 ARG A C 1
ATOM 1395 O O . ARG A 1 195 ? 12.019 4.712 -6.526 1.00 98.44 195 ARG A O 1
ATOM 1402 N N . LEU A 1 196 ? 12.370 3.864 -8.592 1.00 98.62 196 LEU A N 1
ATOM 1403 C CA . LEU A 1 196 ? 13.667 3.247 -8.355 1.00 98.62 196 LEU A CA 1
ATOM 1404 C C . LEU A 1 196 ? 14.781 3.967 -9.128 1.00 98.62 196 LEU A C 1
ATOM 1406 O O . LEU A 1 196 ? 14.584 4.409 -10.260 1.00 98.62 196 LEU A O 1
ATOM 1410 N N . ASP A 1 197 ? 15.965 4.037 -8.527 1.00 98.38 197 ASP A N 1
ATOM 1411 C CA . ASP A 1 197 ? 17.189 4.569 -9.124 1.00 98.38 197 ASP A CA 1
ATOM 1412 C C . ASP A 1 197 ? 18.257 3.473 -9.285 1.00 98.38 197 ASP A C 1
ATOM 1414 O O . ASP A 1 197 ? 18.315 2.512 -8.514 1.00 98.38 197 ASP A O 1
ATOM 1418 N N . GLY A 1 198 ? 19.078 3.596 -10.329 1.00 97.56 198 GLY A N 1
ATOM 1419 C CA . GLY A 1 198 ? 20.043 2.583 -10.774 1.00 97.56 198 GLY A CA 1
ATOM 1420 C C . GLY A 1 198 ? 20.566 2.885 -12.185 1.00 97.56 198 GLY A C 1
ATOM 1421 O O . GLY A 1 198 ? 20.406 4.002 -12.667 1.00 97.56 198 GLY A O 1
ATOM 1422 N N . PRO A 1 199 ? 21.203 1.950 -12.903 1.00 97.31 199 PRO A N 1
ATOM 1423 C CA . PRO A 1 199 ? 21.512 2.130 -14.323 1.00 97.31 199 PRO A CA 1
ATOM 1424 C C . PRO A 1 199 ? 20.222 2.313 -15.147 1.00 97.31 199 PRO A C 1
ATOM 1426 O O . PRO A 1 199 ? 19.231 1.643 -14.867 1.00 97.31 199 PRO A O 1
ATOM 1429 N N . PRO A 1 200 ? 20.179 3.219 -16.141 1.00 97.12 200 PRO A N 1
ATOM 1430 C CA . PRO A 1 200 ? 18.972 3.411 -16.940 1.00 97.12 200 PRO A CA 1
ATOM 1431 C C . PRO A 1 200 ? 18.679 2.166 -17.784 1.00 97.12 200 PRO A C 1
ATOM 1433 O O . PRO A 1 200 ? 19.546 1.678 -18.513 1.00 97.12 200 PRO A O 1
ATOM 1436 N N . LEU A 1 201 ? 17.439 1.684 -17.728 1.00 97.81 201 LEU A N 1
ATOM 1437 C CA . LEU A 1 201 ? 16.947 0.641 -18.622 1.00 97.81 201 LEU A CA 1
ATOM 1438 C C . LEU A 1 201 ? 16.766 1.236 -20.018 1.00 97.81 201 LEU A C 1
ATOM 1440 O O . LEU A 1 201 ? 15.882 2.062 -20.261 1.00 97.81 201 LEU A O 1
ATOM 1444 N N . ARG A 1 202 ? 17.637 0.839 -20.947 1.00 96.38 202 ARG A N 1
ATOM 1445 C CA . ARG A 1 202 ? 17.658 1.406 -22.296 1.00 96.38 202 ARG A CA 1
ATOM 1446 C C . ARG A 1 202 ? 16.453 0.938 -23.101 1.00 96.38 202 ARG A C 1
ATOM 1448 O O . ARG A 1 202 ? 16.280 -0.250 -23.363 1.00 96.38 202 ARG A O 1
ATOM 1455 N N . ARG A 1 203 ? 15.664 1.903 -23.567 1.00 94.25 203 ARG A N 1
ATOM 1456 C CA . ARG A 1 203 ? 14.627 1.684 -24.575 1.00 94.25 203 ARG A CA 1
ATOM 1457 C C . ARG A 1 203 ? 15.268 1.568 -25.957 1.00 94.25 203 ARG A C 1
ATOM 1459 O O . ARG A 1 203 ? 16.065 2.420 -26.346 1.00 94.25 203 ARG A O 1
ATOM 1466 N N . ARG A 1 204 ? 14.901 0.530 -26.707 1.00 95.75 204 ARG A N 1
ATOM 1467 C CA . ARG A 1 204 ? 15.201 0.399 -28.141 1.00 95.75 204 ARG A CA 1
ATOM 1468 C C . ARG A 1 204 ? 14.177 1.159 -28.984 1.00 95.75 204 ARG A C 1
ATOM 1470 O O . ARG A 1 204 ? 14.526 1.675 -30.041 1.00 95.75 204 ARG A O 1
ATOM 1477 N N . ARG A 1 205 ? 12.931 1.238 -28.507 1.00 93.56 205 ARG A N 1
ATOM 1478 C CA . ARG A 1 205 ? 11.840 1.994 -29.132 1.00 93.56 205 ARG A CA 1
ATOM 1479 C C . ARG A 1 205 ? 11.552 3.272 -28.355 1.00 93.56 205 ARG A C 1
ATOM 1481 O O . ARG A 1 205 ? 11.192 3.223 -27.175 1.00 93.56 205 ARG A O 1
ATOM 1488 N N . THR A 1 206 ? 11.697 4.412 -29.021 1.00 90.00 206 THR A N 1
ATOM 1489 C CA . THR A 1 206 ? 11.491 5.746 -28.432 1.00 90.00 206 THR A CA 1
ATOM 1490 C C . THR A 1 206 ? 10.166 6.389 -28.829 1.00 90.00 206 THR A C 1
ATOM 1492 O O . THR A 1 206 ? 9.845 7.451 -28.312 1.00 90.00 206 THR A O 1
ATOM 1495 N N . ASP A 1 207 ? 9.399 5.740 -29.705 1.00 91.88 207 ASP A N 1
ATOM 1496 C CA . ASP A 1 207 ? 8.044 6.136 -30.092 1.00 91.88 207 ASP A CA 1
ATOM 1497 C C . ASP A 1 207 ? 7.116 6.251 -28.864 1.00 91.88 207 ASP A C 1
ATOM 1499 O O . ASP A 1 207 ? 7.393 5.700 -27.789 1.00 91.88 207 ASP A O 1
ATOM 1503 N N . GLU A 1 208 ? 5.991 6.947 -29.022 1.00 90.94 208 GLU A N 1
ATOM 1504 C CA . GLU A 1 208 ? 4.929 6.961 -28.013 1.00 90.94 208 GLU A CA 1
ATOM 1505 C C . GLU A 1 208 ? 4.183 5.619 -28.005 1.00 90.94 208 GLU A C 1
ATOM 1507 O O . GLU A 1 208 ? 3.835 5.076 -29.057 1.00 90.94 208 GLU A O 1
ATOM 1512 N N . LEU A 1 209 ? 3.938 5.067 -26.812 1.00 94.00 209 LEU A N 1
ATOM 1513 C CA . LEU A 1 209 ? 3.106 3.879 -26.636 1.00 94.00 209 LEU A CA 1
ATOM 1514 C C . LEU A 1 209 ? 1.650 4.335 -26.455 1.00 94.00 209 LEU A C 1
ATOM 1516 O O . LEU A 1 209 ? 1.375 5.075 -25.505 1.00 94.00 209 LEU A O 1
ATOM 1520 N N . PRO A 1 210 ? 0.708 3.904 -27.317 1.00 95.88 210 PRO A N 1
ATOM 1521 C CA . PRO A 1 210 ? -0.712 4.118 -27.066 1.00 95.88 210 PRO A CA 1
ATOM 1522 C C . PRO A 1 210 ? -1.093 3.587 -25.685 1.00 95.88 210 PRO A C 1
ATOM 1524 O O . PRO A 1 210 ? -0.633 2.513 -25.299 1.00 95.88 210 PRO A O 1
ATOM 1527 N N . SER A 1 211 ? -1.919 4.329 -24.944 1.00 95.62 211 SER A N 1
ATOM 1528 C CA . SER A 1 211 ? -2.264 3.948 -23.576 1.00 95.62 211 SER A CA 1
ATOM 1529 C C . SER A 1 211 ? -2.853 2.540 -23.514 1.00 95.62 211 SER A C 1
ATOM 1531 O O . SER A 1 211 ? -3.766 2.197 -24.265 1.00 95.62 211 SER A O 1
ATOM 1533 N N . GLU A 1 212 ? -2.334 1.740 -22.592 1.00 96.31 212 GLU A N 1
ATOM 1534 C CA . GLU A 1 212 ? -2.749 0.358 -22.372 1.00 96.31 212 GLU A CA 1
ATOM 1535 C C . GLU A 1 212 ? -3.119 0.129 -20.910 1.00 96.31 212 GLU A C 1
ATOM 1537 O O . GLU A 1 212 ? -2.726 0.903 -20.035 1.00 96.31 212 GLU A O 1
ATOM 1542 N N . GLY A 1 213 ? -3.896 -0.925 -20.652 1.00 96.81 213 GLY A N 1
ATOM 1543 C CA . GLY A 1 213 ? -4.310 -1.288 -19.300 1.00 96.81 213 GLY A CA 1
ATOM 1544 C C . GLY A 1 213 ? -3.109 -1.588 -18.404 1.00 96.81 213 GLY A C 1
ATOM 1545 O O . GLY A 1 213 ? -2.233 -2.367 -18.778 1.00 96.81 213 GLY A O 1
ATOM 1546 N N . LEU A 1 214 ? -3.089 -0.986 -17.216 1.00 96.75 214 LEU A N 1
ATOM 1547 C CA . LEU A 1 214 ? -2.083 -1.243 -16.193 1.00 96.75 214 LEU A CA 1
ATOM 1548 C C . LEU A 1 214 ? -2.606 -2.188 -15.121 1.00 96.75 214 LEU A C 1
ATOM 1550 O O . LEU A 1 214 ? -3.799 -2.242 -14.822 1.00 96.75 214 LEU A O 1
ATOM 1554 N N . VAL A 1 215 ? -1.669 -2.912 -14.519 1.00 96.88 215 VAL A N 1
ATOM 1555 C CA . VAL A 1 215 ? -1.925 -3.829 -13.412 1.00 96.88 215 VAL A CA 1
ATOM 1556 C C . VAL A 1 215 ? -1.027 -3.495 -12.231 1.00 96.88 215 VAL A C 1
ATOM 1558 O O . VAL A 1 215 ? 0.067 -2.945 -12.389 1.00 96.88 215 VAL A O 1
ATOM 1561 N N . LEU A 1 216 ? -1.486 -3.877 -11.043 1.00 97.94 216 LEU A N 1
ATOM 1562 C CA . LEU A 1 216 ? -0.725 -3.756 -9.811 1.00 97.94 216 LEU A CA 1
ATOM 1563 C C . LEU A 1 216 ? 0.622 -4.477 -9.955 1.00 97.94 216 LEU A C 1
ATOM 1565 O O . LEU A 1 216 ? 0.673 -5.606 -10.439 1.00 97.94 216 LEU A O 1
ATOM 1569 N N . GLY A 1 217 ? 1.704 -3.819 -9.543 1.00 98.50 217 GLY A N 1
ATOM 1570 C CA . GLY A 1 217 ? 3.064 -4.341 -9.659 1.00 98.50 217 GLY A CA 1
ATOM 1571 C C . GLY A 1 217 ? 3.725 -4.117 -11.021 1.00 98.50 217 GLY A C 1
ATOM 1572 O O . GLY A 1 217 ? 4.895 -4.466 -11.170 1.00 98.50 217 GLY A O 1
ATOM 1573 N N . ALA A 1 218 ? 3.042 -3.534 -12.014 1.00 98.69 218 ALA A N 1
ATOM 1574 C CA . ALA A 1 218 ? 3.663 -3.223 -13.301 1.00 98.69 218 ALA A CA 1
ATOM 1575 C C . ALA A 1 218 ? 4.884 -2.304 -13.126 1.00 98.69 218 ALA A C 1
ATOM 1577 O O . ALA A 1 218 ? 4.805 -1.263 -12.478 1.00 98.69 218 ALA A O 1
ATOM 1578 N N . ILE A 1 219 ? 6.013 -2.684 -13.721 1.00 98.75 219 ILE A N 1
ATOM 1579 C CA . ILE A 1 219 ? 7.256 -1.912 -13.729 1.00 98.75 219 ILE A CA 1
ATOM 1580 C C . ILE A 1 219 ? 7.303 -1.120 -15.032 1.00 98.75 219 ILE A C 1
ATOM 1582 O O . ILE A 1 219 ? 7.773 -1.606 -16.066 1.00 98.75 219 ILE A O 1
ATOM 1586 N N . GLN A 1 220 ? 6.783 0.102 -14.980 1.00 98.25 220 GLN A N 1
ATOM 1587 C CA . GLN A 1 220 ? 6.888 1.045 -16.084 1.00 98.25 220 GLN A CA 1
ATOM 1588 C C . GLN A 1 220 ? 8.292 1.634 -16.155 1.00 98.25 220 GLN A C 1
ATOM 1590 O O . GLN A 1 220 ? 8.930 1.884 -15.133 1.00 98.25 220 GLN A O 1
ATOM 1595 N N . VAL A 1 221 ? 8.753 1.904 -17.372 1.00 97.94 221 VAL A N 1
ATOM 1596 C CA . VAL A 1 221 ? 10.033 2.573 -17.609 1.00 97.94 221 VAL A CA 1
ATOM 1597 C C . VAL A 1 221 ? 9.789 3.816 -18.472 1.00 97.94 221 VAL A C 1
ATOM 1599 O O . VAL A 1 221 ? 9.584 3.695 -19.686 1.00 97.94 221 VAL A O 1
ATOM 1602 N N . PRO A 1 222 ? 9.777 5.020 -17.869 1.00 95.25 222 PRO A N 1
ATOM 1603 C CA . PRO A 1 222 ? 9.682 6.280 -18.595 1.00 95.25 222 PRO A CA 1
ATOM 1604 C C . PRO A 1 222 ? 10.914 6.538 -19.479 1.00 95.25 222 PRO A C 1
ATOM 1606 O O . PRO A 1 222 ? 11.841 5.733 -19.572 1.00 95.25 222 PRO A O 1
ATOM 1609 N N . ALA A 1 223 ? 10.929 7.684 -20.165 1.00 93.56 223 ALA A N 1
ATOM 1610 C CA . ALA A 1 223 ? 12.011 8.049 -21.085 1.00 93.56 223 ALA A CA 1
ATOM 1611 C C . ALA A 1 223 ? 13.390 8.207 -20.409 1.00 93.56 223 ALA A C 1
ATOM 1613 O O . ALA A 1 223 ? 14.410 8.039 -21.071 1.00 93.56 223 ALA A O 1
ATOM 1614 N N . ASP A 1 224 ? 13.425 8.484 -19.103 1.00 94.50 224 ASP A N 1
ATOM 1615 C CA . ASP A 1 224 ? 14.649 8.564 -18.293 1.00 94.50 224 ASP A CA 1
ATOM 1616 C C . ASP A 1 224 ? 15.276 7.186 -17.985 1.00 94.50 224 ASP A C 1
ATOM 1618 O O . ASP A 1 224 ? 16.386 7.106 -17.454 1.00 94.50 224 ASP A O 1
ATOM 1622 N N . GLY A 1 225 ? 14.584 6.090 -18.318 1.00 96.62 225 GLY A N 1
ATOM 1623 C CA . GLY A 1 225 ? 15.041 4.725 -18.069 1.00 96.62 225 GLY A CA 1
ATOM 1624 C C . GLY A 1 225 ? 14.949 4.291 -16.604 1.00 96.62 225 GLY A C 1
ATOM 1625 O O . GLY A 1 225 ? 15.481 3.232 -16.263 1.00 96.62 225 GLY A O 1
ATOM 16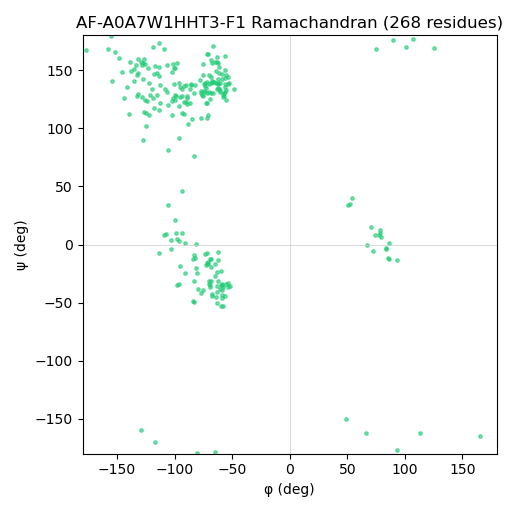26 N N . ARG A 1 226 ? 14.324 5.085 -15.723 1.00 97.62 226 ARG A N 1
ATOM 1627 C CA . ARG A 1 226 ? 14.201 4.784 -14.289 1.00 97.62 226 ARG A CA 1
ATOM 1628 C C . ARG A 1 226 ? 12.929 3.984 -14.006 1.00 97.62 226 ARG A C 1
ATOM 1630 O O . ARG A 1 226 ? 11.846 4.468 -14.322 1.00 97.62 226 ARG A O 1
ATOM 1637 N N . PRO A 1 227 ? 13.008 2.782 -13.409 1.00 98.25 227 PRO A N 1
ATOM 1638 C CA . PRO A 1 227 ? 11.813 1.990 -13.144 1.00 98.25 227 PRO A CA 1
ATOM 1639 C C . PRO A 1 227 ? 10.847 2.693 -12.181 1.00 98.25 227 PRO A C 1
ATOM 1641 O O . PRO A 1 227 ? 11.255 3.245 -11.157 1.00 98.25 227 PRO A O 1
ATOM 1644 N N . LEU A 1 228 ? 9.553 2.599 -12.473 1.00 98.50 228 LEU A N 1
ATOM 1645 C CA . LEU A 1 228 ? 8.458 3.011 -11.603 1.00 98.50 228 LEU A CA 1
ATOM 1646 C C . LEU A 1 228 ? 7.514 1.820 -11.415 1.00 98.50 228 LEU A C 1
ATOM 1648 O O . LEU A 1 228 ? 6.865 1.378 -12.363 1.00 98.50 228 LEU A O 1
ATOM 1652 N N . VAL A 1 229 ? 7.451 1.294 -10.192 1.00 98.75 229 VAL A N 1
ATOM 1653 C CA . VAL A 1 229 ? 6.577 0.164 -9.851 1.00 98.75 229 VAL A CA 1
ATOM 1654 C C . VAL A 1 229 ? 5.195 0.691 -9.472 1.00 98.75 229 VAL A C 1
ATOM 1656 O O . VAL A 1 229 ? 5.083 1.484 -8.541 1.00 98.75 229 VAL A O 1
ATOM 1659 N N . MET A 1 230 ? 4.157 0.248 -10.179 1.00 98.56 230 MET A N 1
ATOM 1660 C CA . MET A 1 230 ? 2.756 0.612 -9.941 1.00 98.56 230 MET A CA 1
ATOM 1661 C C . MET A 1 230 ? 2.218 -0.034 -8.656 1.00 98.56 230 MET A C 1
ATOM 1663 O O . MET A 1 230 ? 2.341 -1.247 -8.474 1.00 98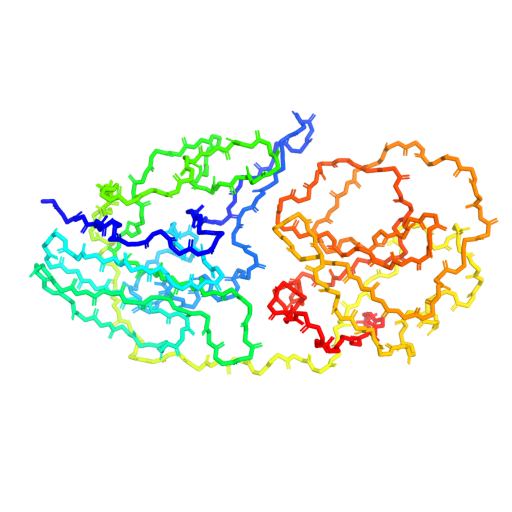.56 230 MET A O 1
ATOM 1667 N N . LEU A 1 231 ? 1.592 0.762 -7.787 1.00 98.56 231 LEU A N 1
ATOM 1668 C CA . LEU A 1 231 ? 1.021 0.344 -6.498 1.00 98.56 231 LEU A CA 1
ATOM 1669 C C . LEU A 1 231 ? -0.506 0.547 -6.460 1.00 98.56 231 LEU A C 1
ATOM 1671 O O . LEU A 1 231 ? -1.118 0.734 -7.503 1.00 98.56 231 LEU A O 1
ATOM 1675 N N . ALA A 1 232 ? -1.148 0.418 -5.296 1.00 98.06 232 ALA A N 1
ATOM 1676 C CA . ALA A 1 232 ? -2.602 0.242 -5.167 1.00 98.06 232 ALA A CA 1
ATOM 1677 C C . ALA A 1 232 ? -3.463 1.287 -5.911 1.00 98.06 232 ALA A C 1
ATOM 1679 O O . ALA A 1 232 ? -4.502 0.925 -6.467 1.00 98.06 232 ALA A O 1
ATOM 1680 N N . ASP A 1 233 ? -3.016 2.544 -5.972 1.00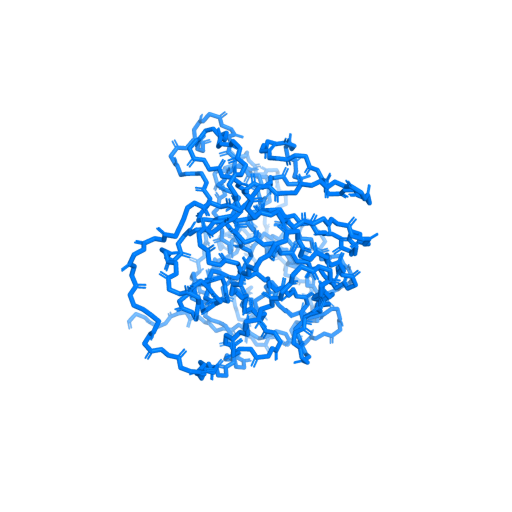 98.12 233 ASP A N 1
ATOM 1681 C CA . ASP A 1 233 ? -3.728 3.656 -6.623 1.00 98.12 233 ASP A CA 1
ATOM 1682 C C . ASP A 1 233 ? -3.191 3.965 -8.037 1.00 98.12 233 ASP A C 1
ATOM 1684 O O . ASP A 1 233 ? -3.358 5.071 -8.553 1.00 98.12 233 ASP A O 1
ATOM 1688 N N . HIS A 1 234 ? -2.508 3.012 -8.683 1.00 97.88 234 HIS A N 1
ATOM 1689 C CA . HIS A 1 234 ? -2.072 3.178 -10.069 1.00 97.88 234 HIS A CA 1
ATOM 1690 C C . HIS A 1 234 ? -3.270 3.494 -10.991 1.00 97.88 234 HIS A C 1
ATOM 1692 O O . HIS A 1 234 ? -4.353 2.924 -10.814 1.00 97.88 234 HIS A O 1
ATOM 1698 N N . PRO A 1 235 ? -3.111 4.356 -12.016 1.00 97.12 235 PRO A N 1
ATOM 1699 C CA . PRO A 1 235 ? -4.185 4.603 -12.971 1.00 97.12 235 PRO A CA 1
ATOM 1700 C C . PRO A 1 235 ? -4.547 3.317 -13.721 1.00 97.12 235 PRO A C 1
ATOM 1702 O O . PRO A 1 235 ? -3.729 2.407 -13.872 1.00 97.12 235 PRO A O 1
ATOM 1705 N N . THR A 1 236 ? -5.772 3.245 -14.236 1.00 97.00 236 THR A N 1
ATOM 1706 C CA . THR A 1 236 ? -6.251 2.079 -15.000 1.00 97.00 236 THR A CA 1
ATOM 1707 C C . THR A 1 236 ? -5.497 1.878 -16.312 1.00 97.00 236 THR A C 1
ATOM 1709 O O . THR A 1 236 ? -5.370 0.746 -16.774 1.00 97.00 236 THR A O 1
ATOM 1712 N N . THR A 1 237 ? -4.960 2.954 -16.892 1.00 97.31 237 THR A N 1
ATOM 1713 C CA . THR A 1 237 ? -4.157 2.925 -18.117 1.00 97.31 237 THR A CA 1
ATOM 1714 C C . THR A 1 237 ? -2.892 3.761 -17.987 1.00 97.31 237 THR A C 1
ATOM 1716 O O . THR A 1 237 ? -2.877 4.753 -17.258 1.00 97.31 237 THR A O 1
ATOM 1719 N N . GLY A 1 238 ? -1.856 3.430 -18.756 1.00 95.75 238 GLY A N 1
ATOM 1720 C CA . GLY A 1 238 ? -0.631 4.225 -18.839 1.00 95.75 238 GLY A CA 1
ATOM 1721 C C . GLY A 1 238 ? 0.034 4.149 -20.208 1.00 95.75 238 GLY A C 1
ATOM 1722 O O . GLY A 1 238 ? -0.233 3.240 -20.986 1.00 95.75 238 GLY A O 1
ATOM 1723 N N . GLY A 1 239 ? 0.890 5.130 -20.501 1.00 95.62 239 GLY A N 1
ATOM 1724 C CA . GLY A 1 239 ? 1.595 5.266 -21.785 1.00 95.62 239 GLY A CA 1
ATOM 1725 C C . GLY A 1 239 ? 3.092 4.946 -21.732 1.00 95.62 239 GLY A C 1
ATOM 1726 O O . GLY A 1 239 ? 3.809 5.227 -22.687 1.00 95.62 239 GLY A O 1
ATOM 1727 N N . TYR A 1 240 ? 3.596 4.400 -20.622 1.00 97.12 240 TYR A N 1
ATOM 1728 C CA . TYR A 1 240 ? 4.988 3.955 -20.527 1.00 97.12 240 TYR A CA 1
ATOM 1729 C C . TYR A 1 240 ? 5.080 2.437 -20.695 1.00 97.12 240 TYR A C 1
ATOM 1731 O O . TYR A 1 240 ? 4.257 1.725 -20.108 1.00 97.12 240 TYR A O 1
ATOM 1739 N N . PRO A 1 241 ? 6.081 1.932 -21.442 1.00 97.88 241 PRO A N 1
ATOM 1740 C CA . PRO A 1 241 ? 6.258 0.502 -21.642 1.00 97.88 241 PRO A CA 1
ATOM 1741 C C . PRO A 1 241 ? 6.552 -0.204 -20.317 1.00 97.88 241 PRO A C 1
ATOM 1743 O O . PRO A 1 241 ? 7.389 0.240 -19.525 1.00 97.88 241 PRO A O 1
ATOM 1746 N N . VAL A 1 242 ? 5.862 -1.321 -20.096 1.00 98.62 242 VAL A N 1
ATOM 1747 C CA . VAL A 1 242 ? 6.037 -2.187 -18.928 1.00 98.62 242 VAL A CA 1
ATOM 1748 C C . VAL A 1 242 ? 7.057 -3.280 -19.252 1.00 98.62 242 VAL A C 1
ATOM 1750 O O . VAL A 1 242 ? 6.798 -4.151 -20.087 1.00 98.62 242 VAL A O 1
ATOM 1753 N N . LEU A 1 243 ? 8.221 -3.237 -18.597 1.00 98.50 243 LEU A N 1
ATOM 1754 C CA . LEU A 1 243 ? 9.291 -4.225 -18.800 1.00 98.50 243 LEU A CA 1
ATOM 1755 C C . LEU A 1 243 ? 8.966 -5.564 -18.123 1.00 98.50 243 LEU A C 1
ATOM 1757 O O . LEU A 1 243 ? 9.272 -6.628 -18.662 1.00 98.50 243 LEU A O 1
ATOM 1761 N N . ALA A 1 244 ? 8.378 -5.503 -16.932 1.00 98.62 244 ALA A N 1
ATOM 1762 C CA . ALA A 1 244 ? 8.025 -6.657 -16.119 1.00 98.62 244 ALA A CA 1
ATOM 1763 C C . ALA A 1 244 ? 6.913 -6.289 -15.126 1.00 98.62 244 ALA A C 1
ATOM 1765 O O . ALA A 1 244 ? 6.629 -5.111 -14.916 1.00 98.62 244 ALA A O 1
ATOM 1766 N N . VAL A 1 245 ? 6.311 -7.282 -14.479 1.00 98.81 245 VAL A N 1
ATOM 1767 C CA . VAL A 1 245 ? 5.284 -7.117 -13.442 1.00 98.81 245 VAL A CA 1
ATOM 1768 C C . VAL A 1 245 ? 5.746 -7.833 -12.178 1.00 98.81 245 VAL A C 1
ATOM 1770 O O . VAL A 1 245 ? 6.042 -9.023 -12.219 1.00 98.81 245 VAL A O 1
ATOM 1773 N N . VAL A 1 246 ? 5.828 -7.123 -11.054 1.00 98.62 246 VAL A N 1
ATOM 1774 C CA . VAL A 1 246 ? 6.126 -7.714 -9.742 1.00 98.62 246 VAL A CA 1
ATOM 1775 C C . VAL A 1 246 ? 5.053 -8.737 -9.389 1.00 98.62 246 VAL A C 1
ATOM 1777 O O . VAL A 1 246 ? 3.864 -8.461 -9.528 1.00 98.62 246 VAL A O 1
ATOM 1780 N N . ASP A 1 247 ? 5.474 -9.918 -8.936 1.00 97.62 247 ASP A N 1
ATOM 1781 C CA . ASP A 1 247 ? 4.542 -10.936 -8.463 1.00 97.62 247 ASP A CA 1
ATOM 1782 C C . ASP A 1 247 ? 3.660 -10.370 -7.343 1.00 97.62 247 ASP A C 1
ATOM 1784 O O . ASP A 1 247 ? 4.148 -9.660 -6.459 1.00 97.62 247 ASP A O 1
ATOM 1788 N N . SER A 1 248 ? 2.365 -10.690 -7.359 1.00 95.12 248 SER A N 1
ATOM 1789 C CA . SER A 1 248 ? 1.406 -10.156 -6.388 1.00 95.12 248 SER A CA 1
ATOM 1790 C C . SER A 1 248 ? 1.829 -10.377 -4.933 1.00 95.12 248 SER A C 1
ATOM 1792 O O . SER A 1 248 ? 1.605 -9.495 -4.107 1.00 95.12 248 SER A O 1
ATOM 1794 N N . ALA A 1 249 ? 2.514 -11.488 -4.627 1.00 95.00 249 ALA A N 1
ATOM 1795 C CA . ALA A 1 249 ? 3.005 -11.787 -3.279 1.00 95.00 249 ALA A CA 1
ATOM 1796 C C . ALA A 1 249 ? 4.154 -10.865 -2.820 1.00 95.00 249 ALA A C 1
ATOM 1798 O O . ALA A 1 249 ? 4.528 -10.858 -1.649 1.00 95.00 249 ALA A O 1
ATOM 1799 N N . HIS A 1 250 ? 4.746 -10.089 -3.731 1.00 97.31 250 HIS A N 1
ATOM 1800 C CA . HIS A 1 250 ? 5.890 -9.217 -3.462 1.00 97.31 250 HIS A CA 1
ATOM 1801 C C . HIS A 1 250 ? 5.578 -7.723 -3.586 1.00 97.31 250 HIS A C 1
ATOM 1803 O O . HIS A 1 250 ? 6.417 -6.903 -3.205 1.00 97.31 250 HIS A O 1
ATOM 1809 N N . VAL A 1 251 ? 4.384 -7.342 -4.049 1.00 97.50 251 VAL A N 1
ATOM 1810 C CA . VAL A 1 251 ? 3.987 -5.927 -4.172 1.00 97.50 251 VAL A CA 1
ATOM 1811 C C . VAL A 1 251 ? 4.035 -5.216 -2.818 1.00 97.50 251 VAL A C 1
ATOM 1813 O O . VAL A 1 251 ? 4.610 -4.131 -2.720 1.00 97.50 251 VAL A O 1
ATOM 1816 N N . GLY A 1 252 ? 3.546 -5.858 -1.751 1.00 96.88 252 GLY A N 1
ATOM 1817 C CA . GLY A 1 252 ? 3.628 -5.304 -0.397 1.00 96.88 252 GLY A CA 1
ATOM 1818 C C . GLY A 1 252 ? 5.072 -5.034 0.045 1.00 96.88 252 GLY A C 1
ATOM 1819 O O . GLY A 1 252 ? 5.343 -4.042 0.713 1.00 96.88 252 GLY A O 1
ATOM 1820 N N . ALA A 1 253 ? 6.042 -5.856 -0.378 1.00 97.31 253 ALA A N 1
ATOM 1821 C CA . ALA A 1 253 ? 7.456 -5.617 -0.081 1.00 97.31 253 ALA A CA 1
ATOM 1822 C C . ALA A 1 253 ? 8.022 -4.393 -0.820 1.00 97.31 253 ALA A C 1
ATOM 1824 O O . ALA A 1 253 ? 8.825 -3.660 -0.240 1.00 97.31 253 ALA A O 1
ATOM 1825 N N . VAL A 1 254 ? 7.573 -4.127 -2.053 1.00 98.00 254 VAL A N 1
ATOM 1826 C CA . VAL A 1 254 ? 7.910 -2.878 -2.755 1.00 98.00 254 VAL A CA 1
ATOM 1827 C C . VAL A 1 254 ? 7.335 -1.682 -2.006 1.00 98.00 254 VAL A C 1
ATOM 1829 O O . VAL A 1 254 ? 8.075 -0.752 -1.696 1.00 98.00 254 VAL A O 1
ATOM 1832 N N . ALA A 1 255 ? 6.042 -1.722 -1.673 1.00 97.56 255 ALA A N 1
ATOM 1833 C CA . ALA A 1 255 ? 5.368 -0.614 -1.003 1.00 97.56 255 ALA A CA 1
ATOM 1834 C C . ALA A 1 255 ? 5.995 -0.273 0.356 1.00 97.56 255 ALA A C 1
ATOM 1836 O O . ALA A 1 255 ? 6.066 0.890 0.739 1.00 97.56 255 ALA A O 1
ATOM 1837 N N . GLN A 1 256 ? 6.479 -1.287 1.073 1.00 97.44 256 GLN A N 1
ATOM 1838 C CA . GLN A 1 256 ? 7.051 -1.141 2.410 1.00 97.44 256 GLN A CA 1
ATOM 1839 C C . GLN A 1 256 ? 8.518 -0.714 2.421 1.00 97.44 256 GLN A C 1
ATOM 1841 O O . GLN A 1 256 ? 9.059 -0.401 3.483 1.00 97.44 256 GLN A O 1
ATOM 1846 N N . SER A 1 257 ? 9.167 -0.693 1.257 1.00 97.06 257 SER A N 1
ATOM 1847 C CA . SER A 1 257 ? 10.557 -0.274 1.141 1.00 97.06 257 SER A CA 1
ATOM 1848 C C . SER A 1 257 ? 10.673 1.242 1.314 1.00 97.06 257 SER A C 1
ATOM 1850 O O . SER A 1 257 ? 10.072 2.020 0.577 1.00 97.06 257 SER A O 1
ATOM 1852 N N . ARG A 1 258 ? 11.464 1.672 2.301 1.00 96.38 258 ARG A N 1
ATOM 1853 C CA . ARG A 1 258 ? 11.686 3.094 2.598 1.00 96.38 258 ARG A CA 1
ATOM 1854 C C . ARG A 1 258 ? 12.624 3.737 1.566 1.00 96.38 258 ARG A C 1
ATOM 1856 O O . ARG A 1 258 ? 13.477 3.035 1.020 1.00 96.38 258 ARG A O 1
ATOM 1863 N N . PRO A 1 259 ? 12.553 5.062 1.351 1.00 97.38 259 PRO A N 1
ATOM 1864 C CA . PRO A 1 259 ? 13.574 5.782 0.594 1.00 97.38 259 PRO A CA 1
ATOM 1865 C C . PRO A 1 259 ? 14.994 5.438 1.070 1.00 97.38 259 PRO A C 1
ATOM 1867 O O . PRO A 1 259 ? 15.263 5.385 2.271 1.00 97.38 259 PRO A O 1
ATOM 1870 N N . GLY A 1 260 ? 15.892 5.169 0.123 1.00 97.81 260 GLY A N 1
ATOM 1871 C CA . GLY A 1 260 ? 17.258 4.698 0.362 1.00 97.81 260 GLY A CA 1
ATOM 1872 C C . GLY A 1 260 ? 17.403 3.181 0.539 1.00 97.81 260 GLY A C 1
ATOM 1873 O O . GLY A 1 260 ? 18.527 2.683 0.505 1.00 97.81 260 GLY A O 1
ATOM 1874 N N . ALA A 1 261 ? 16.309 2.427 0.695 1.00 97.00 261 ALA A N 1
ATOM 1875 C CA . ALA A 1 261 ? 16.363 0.967 0.734 1.00 97.00 261 ALA A CA 1
ATOM 1876 C C . ALA A 1 261 ? 16.739 0.382 -0.634 1.00 97.00 261 ALA A C 1
ATOM 1878 O O . ALA A 1 261 ? 16.550 1.007 -1.678 1.00 97.00 261 ALA A O 1
ATOM 1879 N N . THR A 1 262 ? 17.243 -0.851 -0.627 1.00 97.50 262 THR A N 1
ATOM 1880 C CA . THR A 1 262 ? 17.622 -1.573 -1.842 1.00 97.50 262 THR A CA 1
ATOM 1881 C C . THR A 1 262 ? 16.622 -2.675 -2.167 1.00 97.50 262 THR A C 1
ATOM 1883 O O . THR A 1 262 ? 16.341 -3.522 -1.321 1.00 97.50 262 THR A O 1
ATOM 1886 N N . ILE A 1 263 ? 16.165 -2.724 -3.418 1.00 98.00 263 ILE A N 1
ATOM 1887 C CA . ILE A 1 263 ? 15.340 -3.798 -3.977 1.00 98.00 263 ILE A CA 1
ATOM 1888 C C . ILE A 1 263 ? 16.147 -4.557 -5.035 1.00 98.00 263 ILE A C 1
ATOM 1890 O O . ILE A 1 263 ? 16.836 -3.964 -5.863 1.00 98.00 263 ILE A O 1
ATOM 1894 N N . ARG A 1 264 ? 16.054 -5.887 -5.026 1.00 98.50 264 ARG A N 1
ATOM 1895 C CA . ARG A 1 264 ? 16.549 -6.750 -6.108 1.00 98.50 264 ARG A CA 1
ATOM 1896 C C . ARG A 1 264 ? 15.394 -7.521 -6.714 1.00 98.50 264 ARG A C 1
ATOM 1898 O O . ARG A 1 264 ? 14.485 -7.923 -5.988 1.00 98.50 264 ARG A O 1
ATOM 1905 N N . PHE A 1 265 ? 15.479 -7.782 -8.011 1.00 98.62 265 PHE A N 1
ATOM 1906 C CA . PHE A 1 265 ? 14.494 -8.577 -8.732 1.00 98.62 265 PHE A CA 1
ATOM 1907 C C . PHE A 1 265 ? 15.090 -9.887 -9.232 1.00 98.62 265 PHE A C 1
ATOM 1909 O O . PHE A 1 265 ? 16.280 -9.976 -9.518 1.00 98.62 265 PHE A O 1
ATOM 1916 N N . ARG A 1 266 ? 14.245 -10.903 -9.384 1.00 98.06 266 ARG A N 1
ATOM 1917 C CA . ARG A 1 266 ? 14.554 -12.119 -10.141 1.00 98.06 266 ARG A CA 1
ATOM 1918 C C . ARG A 1 266 ? 13.352 -12.512 -10.978 1.00 98.06 266 ARG A C 1
ATOM 1920 O O . ARG A 1 266 ? 12.219 -12.296 -10.559 1.00 98.06 266 ARG A O 1
ATOM 1927 N N . LEU A 1 267 ? 13.584 -13.129 -12.130 1.00 97.81 267 LEU A N 1
ATOM 1928 C CA . LEU A 1 267 ? 12.482 -13.673 -12.916 1.00 97.81 267 LEU A CA 1
ATOM 1929 C C . LEU A 1 267 ? 11.764 -14.773 -12.124 1.00 97.81 267 LEU A C 1
ATOM 1931 O O . LEU A 1 267 ? 12.402 -15.596 -11.453 1.00 97.81 267 LEU A O 1
ATOM 1935 N N . HIS A 1 268 ? 10.436 -14.770 -12.196 1.00 93.62 268 HIS A N 1
ATOM 1936 C CA . HIS A 1 268 ? 9.611 -15.831 -11.640 1.00 93.62 268 HIS A CA 1
ATOM 1937 C C . HIS A 1 268 ? 9.931 -17.156 -12.349 1.00 93.62 268 HIS A C 1
ATOM 1939 O O . HIS A 1 268 ? 10.062 -17.206 -13.576 1.00 93.62 268 HIS A O 1
ATOM 1945 N N . ARG A 1 269 ? 10.096 -18.233 -11.573 1.00 78.94 269 ARG A N 1
ATOM 1946 C CA . ARG A 1 269 ? 10.341 -19.578 -12.112 1.00 78.94 269 ARG A CA 1
ATOM 1947 C C . ARG A 1 269 ? 8.995 -20.275 -12.271 1.00 78.94 269 ARG A C 1
ATOM 1949 O O . ARG A 1 269 ? 8.268 -20.379 -11.293 1.00 78.94 269 ARG A O 1
ATOM 1956 N N . ARG A 1 270 ? 8.678 -20.713 -13.489 1.00 59.62 270 ARG A N 1
ATOM 1957 C CA . ARG A 1 270 ? 7.537 -21.603 -13.737 1.00 59.62 270 ARG A CA 1
ATOM 1958 C C . ARG A 1 270 ? 7.806 -23.003 -13.200 1.00 59.62 270 ARG A C 1
ATOM 1960 O O . ARG A 1 270 ? 8.993 -23.402 -13.209 1.00 59.62 270 ARG A O 1
#

Solvent-accessible surface area (backbone atoms only — not comparable to full-atom values): 13664 Å² total; per-residue (Å²): 130,39,30,40,31,25,67,34,40,44,38,85,33,37,45,22,15,74,23,28,79,92,38,48,92,77,64,39,47,40,29,22,47,59,33,57,69,56,48,29,51,22,18,43,31,38,23,35,59,54,52,47,27,27,42,38,25,57,16,64,26,30,34,28,30,42,38,65,48,38,31,12,32,56,53,74,36,36,51,43,81,45,42,61,69,40,76,47,79,43,40,31,28,93,82,43,32,58,13,38,39,22,43,38,33,18,55,54,65,76,61,46,83,83,13,43,15,38,22,84,74,81,64,51,40,54,76,78,66,46,61,73,41,71,42,47,43,30,64,78,75,84,53,74,66,86,42,77,60,64,85,78,79,81,77,71,85,55,36,42,25,43,82,25,91,34,47,87,35,31,41,93,56,38,67,57,52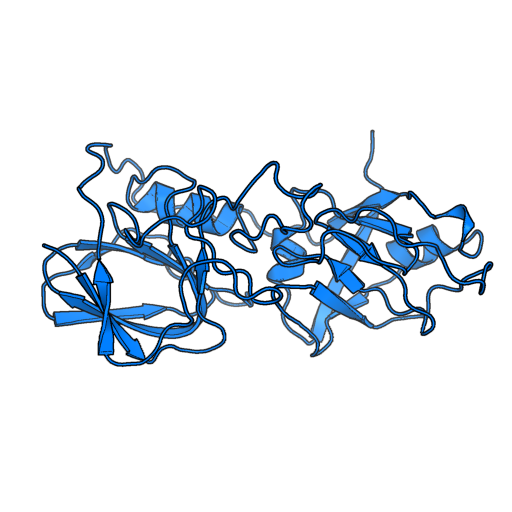,54,40,74,36,74,28,31,30,38,85,59,63,57,60,40,28,43,33,36,43,70,83,60,49,51,62,66,54,85,72,88,49,76,71,40,81,52,55,73,20,28,27,25,38,50,95,81,14,43,43,31,32,26,29,35,29,28,60,32,54,44,54,49,52,27,46,25,25,35,34,81,92,38,36,32,58,60,62,26,52,36,62,74,36,76,48,31,35,37,75,59,82,132

Sequence (270 aa):
MTTLTVVAPGWATTIQDGGRHGFAALGVPRSGALDADRQHLVNRLVGNDPDAAVLETAGGLTLRAGGPAVVATSAELVPRSVTDGDVIEVNPAAGELWGYVAVRGGVAVDAVLGSRSNDTLSGIGPVPLVASMQLPVGPDPGTPITTDQAATRPRPATLEVWPGPRVDWFADDALDVLTATAWTVTGDVSRIGTRLDGPPLRRRRTDELPSEGLVLGAIQVPADGRPLVMLADHPTTGGYPVLAVVDSAHVGAVAQSRPGATIRFRLHRR

pLDDT: mean 96.35, std 4.18, range [59.62, 98.88]